Protein AF-A0A497QIL6-F1 (afdb_monomer_lite)

Sequence (338 aa):
MDIKFYEVLEDGTLNEENDFIQESTKVIIIVDDQFKRIYLWKGANSGIKKKFIGSRAAAELRKTYYGFAYRLSVIEEGDETQEFEFTIKRSRGEATVGVIENTTRGIPTNPSELGLEQGVQIKLSGTEPTKKIMYTDKDKADISQFAGARATETQAAPRPKRPEPKPQQQAAPQKRQPQRTILSEMMGTKEPKIIRPAPGTHEAKRYETATPAPQTAAAARPTPQATPPPPTPRQDVNPKEAFALIQELGVPAGYERDLVIVGTGVYKQQGNDFLIPPDPPEGVFLAHDRVPRIIIENGIVKVVEVLKKIETKTKEKEEVKLEQDIEDLMSTFQIEIE

Secondary structure (DSSP, 8-state):
--EEEEEEPTTSPEEEESS----TT-EEEEEETTTTEEEEEE-TTS-HHHHHHHHHHHHHHIIIII-TTSEEEEEETT---HHHHHHHHHHTTS----------------TTSS---S--------PPPP-------GGGTT------------PPPPPPPPPPPPPPPPPPPP-PPPPPP--S------PPP-PPPPP----------PPPP-------PPPPPPPPPPPPPPPPPPHHHHHHHHHHH-PPTTEEEEEEEETTEEEEEETTEEE--SSPPPS----TTEEEEEEEETTEEEEEEEEEE---THHHHHHHHHHHHHHHHHHHHTTT--

Radius of gyration: 34.75 Å; chains: 1; bounding box: 66×98×112 Å

Foldseek 3Di:
DAKWKWWQDLVLDTDTDLADDDDLQIWMWIADPVQLEIETEHRVNHDPSSSVSSVVSSVCCQVPPRDPSHHYDYHYPPRDDPVRVLVRCVNVVQFDQDPPPCPPDDPDPDPPPPPDDDDDDDDDDDDDDDRDRDTDGPVPPPDDDDDDDDDDDDDDDDDDDDDDDDDDDDDDDDDDDDDDDPDDPPPDDDDDDDDDDDDDDDDDDDDDDDDDDDDDDDDDDPDPDPDPPPDDDDDAQDVVVLLVVDVVVDDDPQKDFAWKDADNAIWGDDPSDTDGDPDPDDDDDDDVQWDWDFDDDPNHTGMITIIGGRPPVVVVVVVVVVVVVVVVVVVVVVPPDD

Structure (mmCIF, N/CA/C/O backbone):
data_AF-A0A497QIL6-F1
#
_entry.id   AF-A0A497QIL6-F1
#
loop_
_atom_site.group_PDB
_atom_site.id
_atom_site.type_symbol
_atom_site.label_atom_id
_atom_site.label_alt_id
_atom_site.label_comp_id
_atom_site.label_asym_id
_atom_site.label_entity_id
_atom_site.label_seq_id
_atom_site.pdbx_PDB_ins_code
_atom_site.Cartn_x
_atom_site.Cartn_y
_atom_site.Cartn_z
_atom_site.occupancy
_atom_site.B_iso_or_equiv
_atom_site.auth_seq_id
_atom_site.auth_comp_id
_atom_site.auth_asym_id
_atom_site.auth_atom_id
_atom_site.pdbx_PDB_model_num
ATOM 1 N N . MET A 1 1 ? -22.439 7.646 -6.633 1.00 58.03 1 MET A N 1
ATOM 2 C CA . MET A 1 1 ? -21.170 6.924 -6.395 1.00 58.03 1 MET A CA 1
ATOM 3 C C . MET A 1 1 ? -21.075 6.813 -4.907 1.00 58.03 1 MET A C 1
ATOM 5 O O . MET A 1 1 ? -20.948 7.831 -4.228 1.00 58.03 1 MET A O 1
ATOM 9 N N . ASP A 1 2 ? -21.255 5.593 -4.443 1.00 88.31 2 ASP A N 1
ATOM 10 C CA . ASP A 1 2 ? -21.910 5.367 -3.170 1.00 88.31 2 ASP A CA 1
ATOM 11 C C . ASP A 1 2 ? -20.843 4.960 -2.164 1.00 88.31 2 ASP A C 1
ATOM 13 O O . ASP A 1 2 ? -19.958 4.158 -2.466 1.00 88.31 2 ASP A O 1
ATOM 17 N N . ILE A 1 3 ? -20.872 5.596 -0.998 1.00 96.00 3 ILE A N 1
ATOM 18 C CA . ILE A 1 3 ? -20.072 5.145 0.135 1.00 96.00 3 ILE A CA 1
ATOM 19 C C . ILE A 1 3 ? -20.837 3.976 0.746 1.00 96.00 3 ILE A C 1
ATOM 21 O O . ILE A 1 3 ? -22.043 4.085 0.957 1.00 96.00 3 ILE A O 1
ATOM 25 N N . LYS A 1 4 ? -20.143 2.868 1.009 1.00 97.50 4 LYS A N 1
ATOM 26 C CA . LYS A 1 4 ? -20.731 1.677 1.634 1.00 97.50 4 LYS A CA 1
ATOM 27 C C . LYS A 1 4 ? -20.159 1.462 3.025 1.00 97.50 4 LYS A C 1
ATOM 29 O O . LYS A 1 4 ? -18.953 1.639 3.219 1.00 97.50 4 LYS A O 1
ATOM 34 N N . PHE A 1 5 ? -21.005 1.039 3.958 1.00 98.12 5 PHE A N 1
ATOM 35 C CA . PHE A 1 5 ? -20.643 0.764 5.346 1.00 98.12 5 PHE A CA 1
ATOM 36 C C . PHE A 1 5 ? -20.894 -0.706 5.654 1.00 98.12 5 PHE A C 1
ATOM 38 O O . PHE A 1 5 ? -21.973 -1.216 5.375 1.00 98.12 5 PHE A O 1
ATOM 45 N N . TYR A 1 6 ? -19.912 -1.385 6.239 1.00 98.31 6 TYR A N 1
ATOM 46 C CA . TYR A 1 6 ? -20.047 -2.774 6.661 1.00 98.31 6 TYR A CA 1
ATOM 47 C C . TYR A 1 6 ? -19.671 -2.914 8.135 1.00 98.31 6 TYR A C 1
ATOM 49 O O . TYR A 1 6 ? -18.507 -2.722 8.497 1.00 98.31 6 TYR A O 1
ATOM 57 N N . GLU A 1 7 ? -20.624 -3.283 8.989 1.00 98.38 7 GLU A N 1
ATOM 58 C CA . GLU A 1 7 ? -20.320 -3.732 10.345 1.00 98.38 7 GLU A CA 1
ATOM 59 C C . GLU A 1 7 ? -19.710 -5.136 10.287 1.00 98.38 7 GLU A C 1
ATOM 61 O O . GLU A 1 7 ? -20.250 -6.060 9.676 1.00 98.38 7 GLU A O 1
ATOM 66 N N . VAL A 1 8 ? -18.577 -5.309 10.961 1.00 98.25 8 VAL A N 1
ATOM 67 C CA . VAL A 1 8 ? -17.933 -6.611 11.120 1.00 98.25 8 VAL A CA 1
ATOM 68 C C . VAL A 1 8 ? -18.526 -7.321 12.329 1.00 98.25 8 VAL A C 1
ATOM 70 O O . VAL A 1 8 ? -18.375 -6.837 13.447 1.00 98.25 8 VAL A O 1
ATOM 73 N N . LEU A 1 9 ? -19.126 -8.495 12.147 1.00 97.88 9 LEU A N 1
ATOM 74 C CA . LEU A 1 9 ? -19.635 -9.329 13.239 1.00 97.88 9 LEU A CA 1
ATOM 75 C C . LEU A 1 9 ? -18.549 -10.269 13.804 1.00 97.88 9 LEU A C 1
ATOM 77 O O . LEU A 1 9 ? -17.471 -10.445 13.234 1.00 97.88 9 LEU A O 1
ATOM 81 N N . GLU A 1 10 ? -18.795 -10.867 14.975 1.00 95.69 10 GLU A N 1
ATOM 82 C CA . GLU A 1 10 ? -17.805 -11.727 15.655 1.00 95.69 10 GLU A CA 1
ATOM 83 C C . GLU A 1 10 ? -17.550 -13.083 14.979 1.00 95.69 10 GLU A C 1
ATOM 85 O O . GLU A 1 10 ? -16.573 -13.766 15.311 1.00 95.69 10 GLU A O 1
ATOM 90 N N . ASP A 1 11 ? -18.435 -13.484 14.073 1.00 95.88 11 ASP A N 1
ATOM 91 C CA . ASP A 1 11 ? -18.335 -14.683 13.242 1.00 95.88 11 ASP A CA 1
ATOM 92 C C . ASP A 1 11 ? -17.548 -14.433 11.941 1.00 95.88 11 ASP A C 1
ATOM 94 O O . ASP A 1 11 ? -17.167 -15.386 11.266 1.00 95.88 11 ASP A O 1
ATOM 98 N N . GLY A 1 12 ? -17.244 -13.169 11.624 1.00 93.06 12 GLY A N 1
ATOM 99 C CA . GLY A 1 12 ? -16.600 -12.766 10.374 1.00 93.06 12 GLY A CA 1
ATOM 100 C C . GLY A 1 12 ? -17.559 -12.353 9.267 1.00 93.06 12 GLY A C 1
ATOM 101 O O . GLY A 1 12 ? -17.093 -11.933 8.210 1.00 93.06 12 GLY A O 1
ATOM 102 N N . THR A 1 13 ? -18.866 -12.410 9.510 1.00 97.38 13 THR A N 1
ATOM 103 C CA . THR A 1 13 ? -19.870 -11.924 8.567 1.00 97.38 13 THR A CA 1
ATOM 104 C C . THR A 1 13 ? -19.852 -10.393 8.523 1.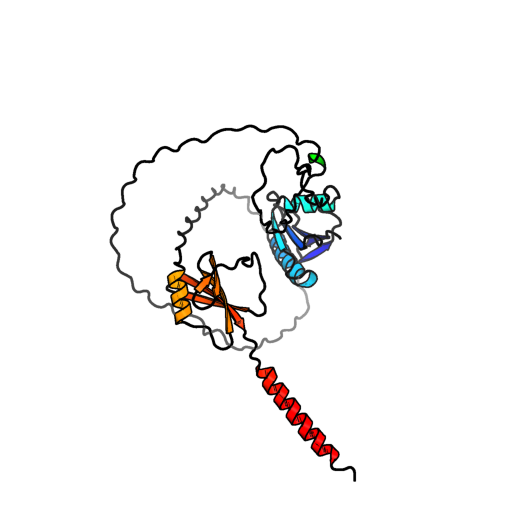00 97.38 13 THR A C 1
ATOM 106 O O . THR A 1 13 ? -19.593 -9.724 9.528 1.00 97.38 13 THR A O 1
ATOM 109 N N . LEU A 1 14 ? -20.107 -9.832 7.339 1.00 98.06 14 LEU A N 1
ATOM 110 C CA . LEU A 1 14 ? -20.222 -8.392 7.116 1.00 98.06 14 LEU A CA 1
ATOM 111 C C . LEU A 1 14 ? -21.696 -8.019 6.964 1.00 98.06 14 LEU A C 1
ATOM 113 O O . LEU A 1 14 ? -22.370 -8.548 6.082 1.00 98.06 14 LEU A O 1
ATOM 117 N N . ASN A 1 15 ? -22.182 -7.116 7.812 1.00 97.88 15 ASN A N 1
ATOM 118 C CA . ASN A 1 15 ? -23.534 -6.573 7.728 1.00 97.88 15 ASN A CA 1
ATOM 119 C C . ASN A 1 15 ? -23.493 -5.181 7.086 1.00 97.88 15 ASN A C 1
ATOM 121 O O . ASN A 1 15 ? -22.801 -4.306 7.597 1.00 97.88 15 ASN A O 1
ATOM 125 N N . GLU A 1 16 ? -24.195 -4.972 5.973 1.00 97.50 16 GLU A N 1
ATOM 126 C CA . GLU A 1 16 ? -24.225 -3.670 5.292 1.00 97.50 16 GLU A CA 1
ATOM 127 C C . GLU A 1 16 ? -25.146 -2.696 6.049 1.00 97.50 16 GLU A C 1
ATOM 129 O O . GLU A 1 16 ? -26.314 -2.995 6.299 1.00 97.50 16 GLU A O 1
ATOM 134 N N . GLU A 1 17 ? -24.612 -1.537 6.438 1.00 96.88 17 GLU A N 1
ATOM 135 C CA . GLU A 1 17 ? -25.352 -0.454 7.093 1.00 96.88 17 GLU A CA 1
ATOM 136 C C . GLU A 1 17 ? -25.558 0.718 6.117 1.00 96.88 17 GLU A C 1
ATOM 138 O O . GLU A 1 17 ? -24.757 0.955 5.211 1.00 96.88 17 GLU A O 1
ATOM 143 N N . ASN A 1 18 ? -26.642 1.478 6.304 1.00 94.62 18 ASN A N 1
ATOM 144 C CA . ASN A 1 18 ? -26.975 2.607 5.426 1.00 94.62 18 ASN A CA 1
ATOM 145 C C . ASN A 1 18 ? -26.178 3.883 5.743 1.00 94.62 18 ASN A C 1
ATOM 147 O O . ASN A 1 18 ? -26.033 4.740 4.875 1.00 94.62 18 ASN A O 1
ATOM 151 N N . ASP A 1 19 ? -25.702 4.037 6.979 1.00 95.56 19 ASP A N 1
ATOM 152 C CA . ASP A 1 19 ? -24.973 5.222 7.436 1.00 95.56 19 ASP A CA 1
ATOM 153 C C . ASP A 1 19 ? -23.908 4.829 8.466 1.00 95.56 19 ASP A C 1
ATOM 155 O O . ASP A 1 19 ? -23.948 3.745 9.048 1.00 95.56 19 ASP A O 1
ATOM 159 N N . PHE A 1 20 ? -22.954 5.724 8.701 1.00 95.50 20 PHE A N 1
ATOM 160 C CA . PHE A 1 20 ? -21.933 5.561 9.720 1.00 95.50 20 PHE A CA 1
ATOM 161 C C . PHE A 1 20 ? -22.478 5.901 11.108 1.00 95.50 20 PHE A C 1
ATOM 163 O O . PHE A 1 20 ? -22.713 7.074 11.432 1.00 95.50 20 PHE A O 1
ATOM 170 N N . ILE A 1 21 ? -22.598 4.874 11.950 1.00 94.69 21 ILE A N 1
ATOM 171 C CA . ILE A 1 21 ? -22.950 5.010 13.363 1.00 94.69 21 ILE A CA 1
ATOM 172 C C . ILE A 1 21 ? -21.686 4.832 14.211 1.00 94.69 21 ILE A C 1
ATOM 174 O O . ILE A 1 21 ? -21.111 3.747 14.296 1.00 94.69 21 ILE A O 1
ATOM 178 N N . GLN A 1 22 ? -21.246 5.914 14.854 1.00 94.06 22 GLN A N 1
ATOM 179 C CA . GLN A 1 22 ? -20.060 5.914 15.709 1.00 94.06 22 GLN A CA 1
ATOM 180 C C . GLN A 1 22 ? -20.372 5.257 17.062 1.00 94.06 22 GLN A C 1
ATOM 182 O O . GLN A 1 22 ? -20.755 5.919 18.022 1.00 94.06 22 GLN A O 1
ATOM 187 N N . GLU A 1 23 ? -20.215 3.937 17.134 1.00 97.25 23 GLU A N 1
ATOM 188 C CA . GLU A 1 23 ? -20.355 3.158 18.367 1.00 97.25 23 GLU A CA 1
ATOM 189 C C . GLU A 1 23 ? -19.016 2.538 18.770 1.00 97.25 23 GLU A C 1
ATOM 191 O O . GLU A 1 23 ? -18.441 1.732 18.036 1.00 97.25 23 GLU A O 1
ATOM 196 N N . SER A 1 24 ? -18.544 2.832 19.983 1.00 98.00 24 SER A N 1
ATOM 197 C CA . SER A 1 24 ? -17.232 2.381 20.465 1.00 98.00 24 SER A CA 1
ATOM 198 C C . SER A 1 24 ? -17.071 0.857 20.552 1.00 98.00 24 SER A C 1
ATOM 200 O O . SER A 1 24 ? -15.957 0.356 20.687 1.00 98.00 24 SER A O 1
ATOM 202 N N . THR A 1 25 ? -18.161 0.088 20.511 1.00 98.06 25 THR A N 1
ATOM 203 C CA . THR A 1 25 ? -18.168 -1.387 20.542 1.00 98.06 25 THR A CA 1
ATOM 204 C C . THR A 1 25 ? -18.082 -2.017 19.147 1.00 98.06 25 THR A C 1
ATOM 206 O O . THR A 1 25 ? -17.844 -3.227 19.027 1.00 98.06 25 THR A O 1
ATOM 209 N N . LYS A 1 26 ? -18.257 -1.224 18.084 1.00 98.25 26 LYS A N 1
ATOM 210 C CA . LYS A 1 26 ? -18.296 -1.690 16.697 1.00 98.25 26 LYS A CA 1
ATOM 211 C C . LYS A 1 26 ? -16.929 -1.624 16.017 1.00 98.25 26 LYS A C 1
ATOM 213 O O . LYS A 1 26 ? -15.999 -0.937 16.441 1.00 98.25 26 LYS A O 1
ATOM 218 N N . VAL A 1 27 ? -16.815 -2.398 14.943 1.00 98.50 27 VAL A N 1
ATOM 219 C CA . VAL A 1 27 ? -15.727 -2.318 13.965 1.00 98.50 27 VAL A CA 1
ATOM 220 C C . VAL A 1 27 ? -16.402 -2.193 12.612 1.00 98.50 27 VAL A C 1
ATOM 222 O O . VAL A 1 27 ? -17.207 -3.054 12.259 1.00 98.50 27 VAL A O 1
ATOM 225 N N . ILE A 1 28 ? -16.103 -1.117 11.892 1.00 98.50 28 ILE A N 1
ATOM 226 C CA . ILE A 1 28 ? -16.815 -0.745 10.669 1.00 98.50 28 ILE A CA 1
ATOM 227 C C . ILE A 1 28 ? -15.804 -0.620 9.532 1.00 98.50 28 ILE A C 1
ATOM 229 O O . ILE A 1 28 ? -14.748 -0.001 9.683 1.00 98.50 28 ILE A O 1
ATOM 233 N N . ILE A 1 29 ? -16.121 -1.222 8.389 1.00 98.50 29 ILE A N 1
ATOM 234 C CA . ILE A 1 29 ? -15.382 -1.059 7.140 1.00 98.50 29 ILE A CA 1
ATOM 235 C C . ILE A 1 29 ? -16.161 -0.076 6.272 1.00 98.50 29 ILE A C 1
ATOM 237 O O . ILE A 1 29 ? -17.314 -0.324 5.935 1.00 98.50 29 ILE A O 1
ATOM 241 N N . ILE A 1 30 ? -15.528 1.030 5.898 1.00 98.44 30 ILE A N 1
ATOM 242 C CA . ILE A 1 30 ? -16.107 2.047 5.020 1.00 98.44 30 ILE A CA 1
ATOM 243 C C . ILE A 1 30 ? -15.400 1.964 3.678 1.00 98.44 30 ILE A C 1
ATOM 245 O O . ILE A 1 30 ? -14.169 2.028 3.624 1.00 98.44 30 ILE A O 1
ATOM 249 N N . VAL A 1 31 ? -16.161 1.844 2.597 1.00 98.00 31 VAL A N 1
ATOM 250 C CA . VAL A 1 31 ? -15.613 1.824 1.242 1.00 98.00 31 VAL A CA 1
ATOM 251 C C . VAL A 1 31 ? -16.041 3.071 0.493 1.00 98.00 31 VAL A C 1
ATOM 253 O O . VAL A 1 31 ? -17.228 3.317 0.297 1.00 98.00 31 VAL A O 1
ATOM 256 N N . ASP A 1 32 ? -15.049 3.844 0.067 1.00 97.25 32 ASP A N 1
ATOM 257 C CA . ASP A 1 32 ? -15.214 5.046 -0.730 1.00 97.25 32 ASP A CA 1
ATOM 258 C C . ASP A 1 32 ? -14.756 4.792 -2.170 1.00 97.25 32 ASP A C 1
ATOM 260 O O . ASP A 1 32 ? -13.559 4.787 -2.492 1.00 97.25 32 ASP A O 1
ATOM 264 N N . ASP A 1 33 ? -15.734 4.624 -3.057 1.00 96.19 33 ASP A N 1
ATOM 265 C CA . ASP A 1 33 ? -15.492 4.379 -4.474 1.00 96.19 33 ASP A CA 1
ATOM 266 C C . ASP A 1 33 ? -15.013 5.603 -5.255 1.00 96.19 33 ASP A C 1
ATOM 268 O O . ASP A 1 33 ? -14.377 5.424 -6.301 1.00 96.19 33 ASP A O 1
ATOM 272 N N . GLN A 1 34 ? -15.283 6.819 -4.765 1.00 93.69 34 GLN A N 1
ATOM 273 C CA . GLN A 1 34 ? -14.858 8.053 -5.429 1.00 93.69 34 GLN A CA 1
ATOM 274 C C . GLN A 1 34 ? -13.359 8.275 -5.268 1.00 93.69 34 GLN A C 1
ATOM 276 O O . GLN A 1 34 ? -12.675 8.598 -6.237 1.00 93.69 34 GLN A O 1
ATOM 281 N N . PHE A 1 35 ? -12.844 8.067 -4.057 1.00 94.56 35 PHE A N 1
ATOM 282 C CA . PHE A 1 35 ? -11.428 8.280 -3.759 1.00 94.56 35 PHE A CA 1
ATOM 283 C C . PHE A 1 35 ? -10.596 7.000 -3.808 1.00 94.56 35 PHE A C 1
ATOM 285 O O . PHE A 1 35 ? -9.389 7.062 -3.573 1.00 94.56 35 PHE A O 1
ATOM 292 N N . LYS A 1 36 ? -11.220 5.856 -4.121 1.00 96.62 36 LYS A N 1
ATOM 293 C CA . LYS A 1 36 ? -10.581 4.533 -4.113 1.00 96.62 36 LYS A CA 1
ATOM 294 C C . LYS A 1 36 ? -9.920 4.272 -2.758 1.00 96.62 36 LYS A C 1
ATOM 296 O O . LYS A 1 36 ? -8.727 3.985 -2.658 1.00 96.62 36 LYS A O 1
ATOM 301 N N . ARG A 1 37 ? -10.691 4.417 -1.679 1.00 97.06 37 ARG A N 1
ATOM 302 C CA . ARG A 1 37 ? -10.210 4.248 -0.299 1.00 97.06 37 ARG A CA 1
ATOM 303 C C . ARG A 1 37 ? -11.087 3.271 0.465 1.00 97.06 37 ARG A C 1
ATOM 305 O O . ARG A 1 37 ? -12.290 3.198 0.251 1.00 97.06 37 ARG A O 1
ATOM 312 N N . ILE A 1 38 ? -10.459 2.510 1.349 1.00 98.19 38 ILE A N 1
ATOM 313 C CA . ILE A 1 38 ? -11.126 1.634 2.308 1.00 98.19 38 ILE A CA 1
ATOM 314 C C . ILE A 1 38 ? -10.630 2.055 3.684 1.00 98.19 38 ILE A C 1
ATOM 316 O O . ILE A 1 38 ? -9.423 2.067 3.929 1.00 98.19 38 ILE A O 1
ATOM 320 N N . TYR A 1 39 ? -11.544 2.388 4.582 1.00 98.50 39 TYR A N 1
ATOM 321 C CA . TYR A 1 39 ? -11.231 2.674 5.972 1.00 98.50 39 TYR A CA 1
ATOM 322 C C . TYR A 1 39 ? -11.692 1.508 6.840 1.00 98.50 39 TYR A C 1
ATOM 324 O O . TYR A 1 39 ? -12.821 1.047 6.714 1.00 98.50 39 TYR A O 1
ATOM 332 N N . LEU A 1 40 ? -10.823 1.031 7.725 1.00 98.50 40 LEU A N 1
ATOM 333 C CA . LEU A 1 40 ? -11.183 0.131 8.815 1.00 98.50 40 LEU A CA 1
ATOM 334 C C . LEU A 1 40 ? -11.205 0.951 10.102 1.00 98.50 40 LEU A C 1
ATOM 336 O O . LEU A 1 40 ? -10.145 1.203 10.677 1.00 98.50 40 LEU A O 1
ATOM 340 N N . TRP A 1 41 ? -12.395 1.359 10.533 1.00 98.69 41 TRP A N 1
ATOM 341 C CA . TRP A 1 41 ? -12.601 2.087 11.780 1.00 98.69 41 TRP A CA 1
ATOM 342 C C . TRP A 1 41 ? -12.812 1.106 12.939 1.00 98.69 41 TRP A C 1
ATOM 344 O O . TRP A 1 41 ? -13.592 0.153 12.838 1.00 98.69 41 TRP A O 1
ATOM 354 N N . LYS A 1 42 ? -12.088 1.312 14.040 1.00 98.50 42 LYS A N 1
ATOM 355 C CA . LYS A 1 42 ? -12.106 0.445 15.223 1.00 98.50 42 LYS A CA 1
ATOM 356 C C . LYS A 1 42 ? -12.568 1.232 16.441 1.00 98.50 42 LYS A C 1
ATOM 358 O O . LYS A 1 42 ? -11.818 2.068 16.942 1.00 98.50 42 LYS A O 1
ATOM 363 N N . GLY A 1 43 ? -13.727 0.871 16.984 1.00 98.38 43 GLY A N 1
ATOM 364 C CA . GLY A 1 43 ? -14.181 1.408 18.260 1.00 98.38 43 GLY A CA 1
ATOM 365 C C . GLY A 1 43 ? -13.211 1.064 19.395 1.00 98.38 43 GLY A C 1
ATOM 366 O O . GLY A 1 43 ? -12.641 -0.038 19.441 1.00 98.38 43 GLY A O 1
ATOM 367 N N . ALA A 1 44 ? -13.012 1.994 20.322 1.00 98.06 44 ALA A N 1
ATOM 368 C CA . ALA A 1 44 ? -12.115 1.878 21.465 1.00 98.06 44 ALA A CA 1
ATOM 369 C C . ALA A 1 44 ? -12.461 0.656 22.328 1.00 98.06 44 ALA A C 1
ATOM 371 O O . ALA A 1 44 ? -11.574 -0.124 22.686 1.00 98.06 44 ALA A O 1
ATOM 372 N N . ASN A 1 45 ? -13.760 0.428 22.548 1.00 98.06 45 ASN A N 1
ATOM 373 C CA . ASN A 1 45 ? -14.318 -0.665 23.349 1.00 98.06 45 ASN A CA 1
ATOM 374 C C . ASN A 1 45 ? -14.621 -1.937 22.540 1.00 98.06 45 ASN A C 1
ATOM 376 O O . ASN A 1 45 ? -15.174 -2.895 23.083 1.00 98.06 45 ASN A O 1
ATOM 380 N N . SER A 1 46 ? -14.281 -1.984 21.249 1.00 97.50 46 SER A N 1
ATOM 381 C CA . SER A 1 46 ? -14.475 -3.196 20.457 1.00 97.50 46 SER A CA 1
ATOM 382 C C . SER A 1 46 ? -13.483 -4.284 20.888 1.00 97.50 46 SER A C 1
ATOM 384 O O . SER A 1 46 ? -12.294 -4.038 21.117 1.00 97.50 46 SER A O 1
ATOM 386 N N . GLY A 1 47 ? -13.972 -5.519 21.023 1.00 97.25 47 GLY A N 1
ATOM 387 C CA . GLY A 1 47 ? -13.147 -6.644 21.457 1.00 97.25 47 GLY A CA 1
ATOM 388 C C . GLY A 1 47 ? -11.982 -6.912 20.497 1.00 97.25 47 GLY A C 1
ATOM 389 O O . GLY A 1 47 ? -12.124 -6.812 19.277 1.00 97.25 47 GLY A O 1
ATOM 390 N N . ILE A 1 48 ? -10.829 -7.327 21.038 1.00 97.62 48 ILE A N 1
ATOM 391 C CA . ILE A 1 48 ? -9.610 -7.630 20.259 1.00 97.62 48 ILE A CA 1
ATOM 392 C C . ILE A 1 48 ? -9.913 -8.611 19.114 1.00 97.62 48 ILE A C 1
ATOM 394 O O . ILE A 1 48 ? -9.489 -8.396 17.979 1.00 97.62 48 ILE A O 1
ATOM 398 N N . LYS A 1 49 ? -10.713 -9.651 19.388 1.00 97.56 49 LYS A N 1
ATOM 399 C CA . LYS A 1 49 ? -11.166 -10.630 18.389 1.00 97.56 49 LYS A CA 1
ATOM 400 C C . LYS A 1 49 ? -11.877 -9.952 17.207 1.00 97.56 49 LYS A C 1
ATOM 402 O O . LYS A 1 49 ? -11.501 -10.199 16.064 1.00 97.56 49 LYS A O 1
ATOM 407 N N . LYS A 1 50 ? -12.833 -9.055 17.478 1.00 97.94 50 LYS A N 1
ATOM 408 C CA . LYS A 1 50 ? -13.598 -8.304 16.464 1.00 97.94 50 LYS A CA 1
ATOM 409 C C . LYS A 1 50 ? -12.670 -7.419 15.614 1.00 97.94 50 LYS A C 1
ATOM 411 O O . LYS A 1 50 ? -12.763 -7.432 14.390 1.00 97.94 50 LYS A O 1
ATOM 416 N N . LYS A 1 51 ? -11.680 -6.752 16.232 1.00 98.31 51 LYS A N 1
ATOM 417 C CA . LYS A 1 51 ? -10.647 -5.952 15.529 1.00 98.31 51 LYS A CA 1
ATOM 418 C C . LYS A 1 51 ? -9.775 -6.791 14.581 1.00 98.31 51 LYS A C 1
ATOM 420 O O . LYS A 1 51 ? -9.465 -6.349 13.470 1.00 98.31 51 LYS A O 1
ATOM 425 N N . PHE A 1 52 ? -9.366 -7.993 14.999 1.00 98.12 52 PHE A N 1
ATOM 426 C CA . PHE A 1 52 ? -8.602 -8.922 14.152 1.00 98.12 52 PHE A CA 1
ATOM 427 C C . PHE A 1 52 ? -9.418 -9.448 12.973 1.00 98.12 52 PHE A C 1
ATOM 429 O O . PHE A 1 52 ? -8.920 -9.463 11.846 1.00 98.12 52 PHE A O 1
ATOM 436 N N . ILE A 1 53 ? -10.664 -9.851 13.227 1.00 98.12 53 ILE A N 1
ATOM 437 C CA . ILE A 1 53 ? -11.595 -10.299 12.189 1.00 98.12 53 ILE A CA 1
ATOM 438 C C . ILE A 1 53 ? -11.812 -9.178 11.169 1.00 98.12 53 ILE A C 1
ATOM 440 O O . ILE A 1 53 ? -11.620 -9.405 9.978 1.00 98.12 53 ILE A O 1
ATOM 444 N N . GLY A 1 54 ? -12.072 -7.949 11.625 1.00 98.19 54 GLY A N 1
ATOM 445 C CA . GLY A 1 54 ? -12.265 -6.801 10.734 1.00 98.19 54 GLY A CA 1
ATOM 446 C C . GLY A 1 54 ? -11.038 -6.475 9.889 1.00 98.19 54 GLY A C 1
ATOM 447 O O . GLY A 1 54 ? -11.166 -6.142 8.716 1.00 98.19 54 GLY A O 1
ATOM 448 N N . SER A 1 55 ? -9.833 -6.659 10.437 1.00 98.19 55 SER A N 1
ATOM 449 C CA . SER A 1 55 ? -8.587 -6.462 9.685 1.00 98.19 55 SER A CA 1
ATOM 450 C C . SER A 1 55 ? -8.424 -7.485 8.554 1.00 98.19 55 SER A C 1
ATOM 452 O O . SER A 1 55 ? -7.978 -7.129 7.463 1.00 98.19 55 SER A O 1
ATOM 454 N N . ARG A 1 56 ? -8.816 -8.746 8.787 1.00 98.06 56 ARG A N 1
ATOM 455 C CA . ARG A 1 56 ? -8.835 -9.788 7.748 1.00 98.06 56 ARG A CA 1
ATOM 456 C C . ARG A 1 56 ? -9.919 -9.523 6.710 1.00 98.06 56 ARG A C 1
ATOM 458 O O . ARG A 1 56 ? -9.606 -9.526 5.525 1.00 98.06 56 ARG A O 1
ATOM 465 N N . ALA A 1 57 ? -11.137 -9.223 7.155 1.00 98.25 57 ALA A N 1
ATOM 466 C CA . ALA A 1 57 ? -12.265 -8.952 6.274 1.00 98.25 57 ALA A CA 1
ATOM 467 C C . ALA A 1 57 ? -12.000 -7.743 5.362 1.00 98.25 57 ALA A C 1
ATOM 469 O O . ALA A 1 57 ? -12.224 -7.825 4.161 1.00 98.25 57 ALA A O 1
ATOM 470 N N . ALA A 1 58 ? -11.421 -6.655 5.882 1.00 98.00 58 ALA A N 1
ATOM 471 C CA . ALA A 1 58 ? -11.052 -5.492 5.071 1.00 98.00 58 ALA A CA 1
ATOM 472 C C . ALA A 1 58 ? -9.973 -5.819 4.021 1.00 98.00 58 ALA A C 1
ATOM 474 O O . ALA A 1 58 ? -10.051 -5.362 2.878 1.00 98.00 58 ALA A O 1
ATOM 475 N N . ALA A 1 59 ? -8.969 -6.626 4.383 1.00 97.56 59 ALA A N 1
ATOM 476 C CA . ALA A 1 59 ? -7.931 -7.063 3.451 1.00 97.56 59 ALA A CA 1
ATOM 477 C C . ALA A 1 59 ? -8.487 -7.994 2.359 1.00 97.56 59 ALA A C 1
ATOM 479 O O . ALA A 1 59 ? -8.111 -7.870 1.193 1.00 97.56 59 ALA A O 1
ATOM 480 N N . GLU A 1 60 ? -9.395 -8.899 2.722 1.00 97.19 60 GLU A N 1
ATOM 481 C CA . GLU A 1 60 ? -10.073 -9.807 1.796 1.00 97.19 60 GLU A CA 1
ATOM 482 C C . GLU A 1 60 ? -11.018 -9.060 0.854 1.00 97.19 60 GLU A C 1
ATOM 484 O O . GLU A 1 60 ? -10.988 -9.292 -0.354 1.00 97.19 60 GLU A O 1
ATOM 489 N N . LEU A 1 61 ? -11.784 -8.105 1.380 1.00 96.56 61 LEU A N 1
ATOM 490 C CA . LEU A 1 61 ? -12.681 -7.248 0.614 1.00 96.56 61 LEU A CA 1
ATOM 491 C C . LEU A 1 61 ? -11.896 -6.410 -0.406 1.00 96.56 61 LEU A C 1
ATOM 493 O O . LEU A 1 61 ? -12.248 -6.387 -1.588 1.00 96.56 61 LEU A O 1
ATOM 497 N N . ARG A 1 62 ? -10.762 -5.823 0.006 1.00 96.81 62 ARG A N 1
ATOM 498 C CA . ARG A 1 62 ? -9.823 -5.153 -0.908 1.00 96.81 62 ARG A CA 1
ATOM 499 C C . ARG A 1 62 ? -9.314 -6.104 -1.989 1.00 96.81 62 ARG A C 1
ATOM 501 O O . ARG A 1 62 ? -9.322 -5.747 -3.160 1.00 96.81 62 ARG A O 1
ATOM 508 N N . LYS A 1 63 ? -8.855 -7.300 -1.613 1.00 95.56 63 LYS A N 1
ATOM 509 C CA . LYS A 1 63 ? -8.264 -8.270 -2.546 1.00 95.56 63 LYS A CA 1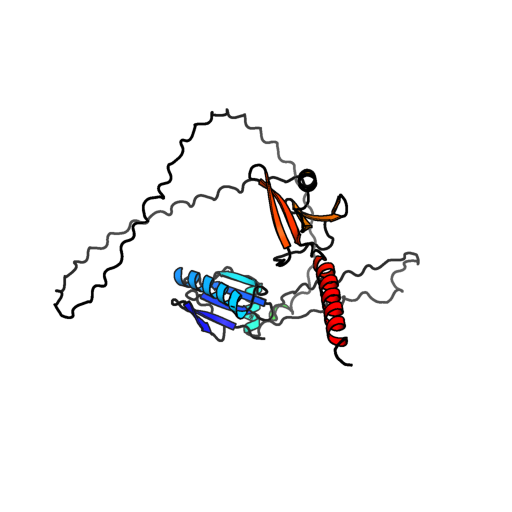
ATOM 510 C C . LYS A 1 63 ? -9.278 -8.789 -3.571 1.00 95.56 63 LYS A C 1
ATOM 512 O O . LYS A 1 63 ? -8.910 -8.965 -4.727 1.00 95.56 63 LYS A O 1
ATOM 517 N N . THR A 1 64 ? -10.510 -9.049 -3.142 1.00 95.69 64 THR A N 1
ATOM 518 C CA . THR A 1 64 ? -11.501 -9.805 -3.923 1.00 95.69 64 THR A CA 1
ATOM 519 C C . THR A 1 64 ? -12.375 -8.907 -4.790 1.00 95.69 64 THR A C 1
ATOM 521 O O . THR A 1 64 ? -12.604 -9.236 -5.949 1.00 95.69 64 THR A O 1
ATOM 524 N N . TYR A 1 65 ? -12.843 -7.773 -4.259 1.00 95.00 65 TYR A N 1
ATOM 525 C CA . TYR A 1 65 ? -13.866 -6.961 -4.932 1.00 95.00 65 TYR A CA 1
ATOM 526 C C . TYR A 1 65 ? -13.331 -5.656 -5.523 1.00 95.00 65 TYR A C 1
ATOM 528 O O . TYR A 1 65 ? -13.778 -5.234 -6.584 1.00 95.00 65 TYR A O 1
ATOM 536 N N . TYR A 1 66 ? -12.374 -5.012 -4.853 1.00 94.44 66 TYR A N 1
ATOM 537 C CA . TYR A 1 66 ? -11.968 -3.640 -5.189 1.00 94.44 66 TYR A CA 1
ATOM 538 C C . TYR A 1 66 ? -10.585 -3.541 -5.850 1.00 94.44 66 TYR A C 1
ATOM 540 O O . TYR A 1 66 ? -10.290 -2.586 -6.571 1.00 94.44 66 TYR A O 1
ATOM 548 N N . GLY A 1 67 ? -9.730 -4.538 -5.630 1.00 91.44 67 GLY A N 1
ATOM 549 C CA . GLY A 1 67 ? -8.373 -4.600 -6.154 1.00 91.44 67 GLY A CA 1
ATOM 550 C C . GLY A 1 67 ? -7.365 -3.728 -5.397 1.00 91.44 67 GLY A C 1
ATOM 551 O O . GLY A 1 67 ? -7.662 -3.014 -4.435 1.00 91.44 67 GLY A O 1
ATOM 552 N N . PHE A 1 68 ? -6.112 -3.786 -5.851 1.00 88.00 68 PHE A N 1
ATOM 553 C CA . PHE A 1 68 ? -4.989 -3.108 -5.195 1.00 88.00 68 PHE A CA 1
ATOM 554 C C . PHE A 1 68 ? -5.004 -1.582 -5.338 1.00 88.00 68 PHE A C 1
ATOM 556 O O . PHE A 1 68 ? -4.349 -0.911 -4.538 1.00 88.00 68 PHE A O 1
ATOM 563 N N . ALA A 1 69 ? -5.778 -1.046 -6.290 1.00 91.56 69 ALA A N 1
ATOM 564 C CA . ALA A 1 69 ? -5.945 0.391 -6.506 1.00 91.56 69 ALA A CA 1
ATOM 565 C C . ALA A 1 69 ? -6.580 1.106 -5.304 1.00 91.56 69 ALA A C 1
ATOM 567 O O . ALA A 1 69 ? -6.348 2.297 -5.113 1.00 91.56 69 ALA A O 1
ATOM 568 N N . TYR A 1 70 ? -7.345 0.389 -4.472 1.00 96.81 70 TYR A N 1
ATOM 569 C CA . TYR A 1 70 ? -7.910 0.973 -3.264 1.00 96.81 70 TYR A CA 1
ATOM 570 C C . TYR A 1 70 ? -6.861 1.053 -2.160 1.00 96.81 70 TYR A C 1
ATOM 572 O O . TYR A 1 70 ? -6.177 0.067 -1.875 1.00 96.81 70 TYR A O 1
ATOM 580 N N . ARG A 1 71 ? -6.750 2.203 -1.491 1.00 96.50 71 ARG A N 1
ATOM 581 C CA . ARG A 1 71 ? -5.879 2.366 -0.320 1.00 96.50 71 ARG A CA 1
ATOM 582 C C . ARG A 1 71 ? -6.629 1.970 0.950 1.00 96.50 71 ARG A C 1
ATOM 584 O O . ARG A 1 71 ? -7.631 2.591 1.278 1.00 96.50 71 ARG A O 1
ATOM 591 N N . LEU A 1 72 ? -6.127 0.958 1.662 1.00 97.81 72 LEU A N 1
ATOM 592 C CA . LEU A 1 72 ? -6.641 0.557 2.975 1.00 97.81 72 LEU A CA 1
ATOM 593 C C . LEU A 1 72 ? -5.955 1.369 4.081 1.00 97.81 72 LEU A C 1
ATOM 595 O O . LEU A 1 72 ? -4.732 1.309 4.207 1.00 97.81 72 LEU A O 1
ATOM 599 N N . SER A 1 73 ? -6.745 2.073 4.886 1.00 98.06 73 SER A N 1
ATOM 600 C CA . SER A 1 73 ? -6.302 2.816 6.068 1.00 98.06 73 SER A CA 1
ATOM 601 C C . SER A 1 73 ? -6.999 2.275 7.312 1.00 98.06 73 SER A C 1
ATOM 603 O O . SER A 1 73 ? -8.201 2.025 7.300 1.00 98.06 73 SER A O 1
ATOM 605 N N . VAL A 1 74 ? -6.246 2.092 8.391 1.00 98.19 74 VAL A N 1
ATOM 606 C CA . VAL A 1 74 ? -6.777 1.653 9.687 1.00 98.19 74 VAL A CA 1
ATOM 607 C C . VAL A 1 74 ? -6.877 2.872 10.590 1.00 98.19 74 VAL A C 1
ATOM 609 O O . VAL A 1 74 ? -5.908 3.617 10.688 1.00 98.19 74 VAL A O 1
ATOM 612 N N . ILE A 1 75 ? -8.035 3.069 11.212 1.00 98.38 75 ILE A N 1
ATOM 613 C CA . ILE A 1 75 ? -8.343 4.226 12.055 1.00 98.38 75 ILE A CA 1
ATOM 614 C C . ILE A 1 75 ? -8.900 3.721 13.383 1.00 98.38 75 ILE A C 1
ATOM 616 O O . ILE A 1 75 ? -9.705 2.786 13.409 1.00 98.38 75 ILE A O 1
ATOM 620 N N . GLU A 1 76 ? -8.451 4.317 14.480 1.00 98.19 76 GLU A N 1
ATOM 621 C CA . GLU A 1 76 ? -8.966 4.042 15.821 1.00 98.19 76 GLU A CA 1
ATOM 622 C C . GLU A 1 76 ? -9.861 5.194 16.282 1.00 98.19 76 GLU A C 1
ATOM 624 O O . GLU A 1 76 ? -9.672 6.336 15.869 1.00 98.19 76 GLU A O 1
ATOM 629 N N . GLU A 1 77 ? -10.853 4.881 17.115 1.00 98.06 77 GLU A N 1
ATOM 630 C CA . GLU A 1 77 ? -11.723 5.890 17.719 1.00 98.06 77 GLU A CA 1
ATOM 631 C C . GLU A 1 77 ? -10.910 6.917 18.520 1.00 98.06 77 GLU A C 1
ATOM 633 O O . GLU A 1 77 ? -10.159 6.551 19.427 1.00 98.06 77 GLU A O 1
ATOM 638 N N . GLY A 1 78 ? -11.082 8.197 18.193 1.00 97.25 78 GLY A N 1
ATOM 639 C CA . GLY A 1 78 ? -10.345 9.316 18.781 1.00 97.25 78 GLY A CA 1
ATOM 640 C C . GLY A 1 78 ? -9.053 9.695 18.046 1.00 97.25 78 GLY A C 1
ATOM 641 O O . GLY A 1 78 ? -8.439 10.695 18.416 1.00 97.25 78 GLY A O 1
ATOM 642 N N . ASP A 1 79 ? -8.643 8.934 17.026 1.00 97.06 79 ASP A N 1
ATOM 643 C CA . ASP A 1 79 ? -7.503 9.236 16.141 1.00 97.06 79 ASP A CA 1
ATOM 644 C C . ASP A 1 79 ? -7.962 9.344 14.671 1.00 97.06 79 ASP A C 1
ATOM 646 O O . ASP A 1 79 ? -7.312 8.883 13.726 1.00 97.06 79 ASP A O 1
ATOM 650 N N . GLU A 1 80 ? -9.155 9.907 14.460 1.00 96.75 80 GLU A N 1
ATOM 651 C CA . GLU A 1 80 ? -9.721 10.109 13.134 1.00 96.75 80 GLU A CA 1
ATOM 652 C C . GLU A 1 80 ? -8.942 11.159 12.322 1.00 96.75 80 GLU A C 1
ATOM 654 O O . GLU A 1 80 ? -8.764 12.312 12.709 1.00 96.75 80 GLU A O 1
ATOM 659 N N . THR A 1 81 ? -8.497 10.774 11.124 1.00 95.69 81 THR A N 1
ATOM 660 C CA . THR A 1 81 ? -7.849 11.710 10.188 1.00 95.69 81 THR A CA 1
ATOM 661 C C . THR A 1 81 ? -8.858 12.674 9.548 1.00 95.69 81 THR A C 1
ATOM 663 O O . THR A 1 81 ? -9.994 12.291 9.276 1.00 95.69 81 THR A O 1
ATOM 666 N N . GLN A 1 82 ? -8.422 13.877 9.155 1.00 94.38 82 GLN A N 1
ATOM 667 C CA . GLN A 1 82 ? -9.273 14.841 8.428 1.00 94.38 82 GLN A CA 1
ATOM 668 C C . GLN A 1 82 ? -9.878 14.261 7.134 1.00 94.38 82 GLN A C 1
ATOM 670 O O . GLN A 1 82 ? -11.002 14.584 6.762 1.00 94.38 82 GLN A O 1
ATOM 675 N N . GLU A 1 83 ? -9.149 13.376 6.443 1.00 93.94 83 GLU A N 1
ATOM 676 C CA . GLU A 1 83 ? -9.647 12.700 5.237 1.00 93.94 83 GLU A CA 1
ATOM 677 C C . GLU A 1 83 ? -10.822 11.759 5.549 1.00 93.94 83 GLU A C 1
ATOM 679 O O . GLU A 1 83 ? -11.753 11.626 4.754 1.00 93.94 83 GLU A O 1
ATOM 684 N N . PHE A 1 84 ? -10.779 11.103 6.710 1.00 96.62 84 PHE A N 1
ATOM 685 C CA . PHE A 1 84 ? -11.862 10.254 7.190 1.00 96.62 84 PHE A CA 1
ATOM 686 C C . PHE A 1 84 ? -13.083 11.087 7.568 1.00 96.62 84 PHE A C 1
ATOM 688 O O . PHE A 1 84 ? -14.169 10.813 7.067 1.00 96.62 84 PHE A O 1
ATOM 695 N N . GLU A 1 85 ? -12.904 12.142 8.366 1.00 96.00 85 GLU A N 1
ATOM 696 C CA . GLU A 1 85 ? -14.000 13.045 8.733 1.00 96.00 85 GLU A CA 1
ATOM 697 C C . GLU A 1 85 ? -14.684 13.626 7.493 1.00 96.00 85 GLU A C 1
ATOM 699 O O . GLU A 1 85 ? -15.909 13.626 7.397 1.00 96.00 85 GLU A O 1
ATOM 704 N N . PHE A 1 86 ? -13.898 14.054 6.500 1.00 94.12 86 PHE A N 1
ATOM 705 C CA . PHE A 1 86 ? -14.424 14.521 5.222 1.00 94.12 86 PHE A CA 1
ATOM 706 C C . PHE A 1 86 ? -15.246 13.442 4.505 1.00 94.12 86 PHE A C 1
ATOM 708 O O . PHE A 1 86 ? -16.311 13.740 3.968 1.00 94.12 86 PHE A O 1
ATOM 715 N N . THR A 1 87 ? -14.782 12.190 4.514 1.00 95.44 87 THR A N 1
ATOM 716 C CA . THR A 1 87 ? -15.499 11.058 3.907 1.00 95.44 87 THR A CA 1
ATOM 717 C C . THR A 1 87 ? -16.855 10.829 4.582 1.00 95.44 87 THR A C 1
ATOM 719 O O . THR A 1 87 ? -17.857 10.680 3.884 1.00 95.44 87 THR A O 1
ATOM 722 N N . ILE A 1 88 ? -16.911 10.876 5.917 1.00 96.00 88 ILE A N 1
ATOM 723 C CA . ILE A 1 88 ? -18.158 10.722 6.685 1.00 96.00 88 ILE A CA 1
ATOM 724 C C . ILE A 1 88 ? -19.100 11.918 6.480 1.00 96.00 88 ILE A C 1
ATOM 726 O O . ILE A 1 88 ? -20.282 11.745 6.200 1.00 96.00 88 ILE A O 1
ATOM 730 N N . LYS A 1 89 ? -18.598 13.155 6.531 1.00 94.69 89 LYS A N 1
ATOM 731 C CA . LYS A 1 89 ? -19.416 14.342 6.219 1.00 94.69 89 LYS A CA 1
ATOM 732 C C . LYS A 1 89 ? -19.978 14.279 4.798 1.00 94.69 89 LYS A C 1
ATOM 734 O O . LYS A 1 89 ? -21.117 14.670 4.542 1.00 94.69 89 LYS A O 1
ATOM 739 N N . ARG A 1 90 ? -19.192 13.763 3.850 1.00 94.00 90 ARG A N 1
ATOM 740 C CA . ARG A 1 90 ? -19.617 13.583 2.459 1.00 94.00 90 ARG A CA 1
ATOM 741 C C . ARG A 1 90 ? -20.702 12.516 2.322 1.00 94.00 90 ARG A C 1
ATOM 743 O O . ARG A 1 90 ? -21.623 12.738 1.540 1.00 94.00 90 ARG A O 1
ATOM 750 N N . SER A 1 91 ? -20.643 11.407 3.067 1.00 93.94 91 SER A N 1
ATOM 751 C CA . SER A 1 91 ? -21.714 10.393 3.033 1.00 93.94 91 SER A CA 1
ATOM 752 C C . SER A 1 91 ? -23.055 10.947 3.504 1.00 93.94 91 SER A C 1
ATOM 754 O O . SER A 1 91 ? -24.089 10.546 2.984 1.00 93.94 91 SER A O 1
ATOM 756 N N . ARG A 1 92 ? -23.031 11.924 4.417 1.00 93.31 92 ARG A N 1
ATOM 757 C CA . ARG A 1 92 ? -24.218 12.629 4.926 1.00 93.31 92 ARG A CA 1
ATOM 758 C C . ARG A 1 92 ? -24.672 13.813 4.060 1.00 93.31 92 ARG A C 1
ATOM 760 O O . ARG A 1 92 ? -25.684 14.439 4.354 1.00 93.31 92 ARG A O 1
ATOM 767 N N . GLY A 1 93 ? -23.937 14.149 2.995 1.00 90.94 93 GLY A N 1
ATOM 768 C CA . GLY A 1 93 ? -24.220 15.308 2.133 1.00 90.94 93 GLY A CA 1
ATOM 769 C C . GLY A 1 93 ? -23.806 16.671 2.716 1.00 90.94 93 GLY A C 1
ATOM 770 O O . GLY A 1 93 ? -24.049 17.719 2.101 1.00 90.94 93 GLY A O 1
ATOM 771 N N . GLU A 1 94 ? -23.134 16.676 3.867 1.00 90.25 94 GLU A N 1
ATOM 772 C CA . GLU A 1 94 ? -22.640 17.880 4.548 1.00 90.25 94 GLU A CA 1
ATOM 773 C C . GLU A 1 94 ? -21.414 18.463 3.830 1.00 90.25 94 GLU A C 1
ATOM 775 O O . GLU A 1 94 ? -21.248 19.678 3.760 1.00 90.25 94 GLU A O 1
ATOM 780 N N . ALA A 1 95 ? -20.595 17.616 3.201 1.00 87.62 95 ALA A N 1
ATOM 781 C CA . ALA A 1 95 ? -19.421 18.034 2.440 1.00 87.62 95 ALA A CA 1
ATOM 782 C C . ALA A 1 95 ? -19.580 17.765 0.937 1.00 87.62 95 ALA A C 1
ATOM 784 O O . ALA A 1 95 ? -20.058 16.713 0.513 1.00 87.62 95 ALA A O 1
ATOM 785 N N . THR A 1 96 ? -19.132 18.711 0.112 1.00 83.31 96 THR A N 1
ATOM 786 C CA . THR A 1 96 ? -19.057 18.566 -1.349 1.00 83.31 96 THR A CA 1
ATOM 787 C C . THR A 1 96 ? -17.615 18.703 -1.805 1.00 83.31 96 THR A C 1
ATOM 789 O O . THR A 1 96 ? -16.891 19.572 -1.324 1.00 83.31 96 THR A O 1
ATOM 792 N N . VAL A 1 97 ? -17.197 17.868 -2.758 1.00 81.50 97 VAL A N 1
ATOM 793 C CA . VAL A 1 97 ? -15.884 17.994 -3.399 1.00 81.50 97 VAL A CA 1
ATOM 794 C C . VAL A 1 97 ? -15.934 19.210 -4.325 1.00 81.50 97 VAL A C 1
ATOM 796 O O . VAL A 1 97 ? -16.378 19.116 -5.466 1.00 81.50 97 VAL A O 1
ATOM 799 N N . GLY A 1 98 ? -15.532 20.372 -3.813 1.00 70.50 98 GLY A N 1
ATOM 800 C CA . GLY A 1 98 ? -15.342 21.562 -4.630 1.00 70.50 98 GLY A CA 1
ATOM 801 C C . GLY A 1 98 ? -14.114 21.373 -5.512 1.00 70.50 98 GLY A C 1
ATOM 802 O O . GLY A 1 98 ? -12.985 21.459 -5.032 1.00 70.50 98 GLY A O 1
ATOM 803 N N . VAL A 1 99 ? -14.313 21.113 -6.804 1.00 47.91 99 VAL A N 1
ATOM 804 C CA . VAL A 1 99 ? -13.243 21.291 -7.789 1.00 47.91 99 VAL A CA 1
ATOM 805 C C . VAL A 1 99 ? -13.086 22.794 -7.970 1.00 47.91 99 VAL A C 1
ATOM 807 O O . VAL A 1 99 ? -13.787 23.411 -8.765 1.00 47.91 99 VAL A O 1
ATOM 810 N N . ILE A 1 100 ? -12.203 23.406 -7.185 1.00 49.19 100 ILE A N 1
ATOM 811 C CA . ILE A 1 100 ? -11.748 24.758 -7.487 1.00 49.19 100 ILE A CA 1
ATOM 812 C C . ILE A 1 100 ? -10.807 24.601 -8.679 1.00 49.19 100 ILE A C 1
ATOM 814 O O . ILE A 1 100 ? -9.642 24.230 -8.530 1.00 49.19 100 ILE A O 1
ATOM 818 N N . GLU A 1 101 ? -11.327 24.831 -9.883 1.00 44.50 101 GLU A N 1
ATOM 819 C CA . GLU A 1 101 ? -10.473 25.224 -10.993 1.00 44.50 101 GLU A CA 1
ATOM 820 C C . GLU A 1 101 ? -9.736 26.471 -10.515 1.00 44.50 101 GLU A C 1
ATOM 822 O O . GLU A 1 101 ? -10.363 27.482 -10.192 1.00 44.50 101 GLU A O 1
ATOM 827 N N . ASN A 1 102 ? -8.412 26.386 -10.386 1.00 46.50 102 ASN A N 1
ATOM 828 C CA . ASN A 1 102 ? -7.571 27.546 -10.136 1.00 46.50 102 ASN A CA 1
ATOM 829 C C . ASN A 1 102 ? -7.688 28.481 -11.352 1.00 46.50 102 ASN A C 1
ATOM 831 O O . ASN A 1 102 ? -6.802 28.530 -12.198 1.00 46.50 102 ASN A O 1
ATOM 835 N N . THR A 1 103 ? -8.793 29.220 -11.450 1.00 42.00 103 THR A N 1
ATOM 836 C CA . THR A 1 103 ? -8.883 30.427 -12.256 1.00 42.00 103 THR A CA 1
ATOM 837 C C . THR A 1 103 ? -7.940 31.403 -11.583 1.00 42.00 103 THR A C 1
ATOM 839 O O . THR A 1 103 ? -8.229 31.944 -10.514 1.00 42.00 103 THR A O 1
ATOM 842 N N . THR A 1 104 ? -6.757 31.525 -12.177 1.00 50.25 104 THR A N 1
ATOM 843 C CA . THR A 1 104 ? -5.740 32.531 -11.909 1.00 50.25 104 THR A CA 1
ATOM 844 C C . THR A 1 104 ? -6.416 33.840 -11.508 1.00 50.25 104 THR A C 1
ATOM 846 O O . THR A 1 104 ? -7.009 34.524 -12.343 1.00 50.25 104 THR A O 1
ATOM 849 N N . ARG A 1 105 ? -6.371 34.170 -10.208 1.00 42.19 105 ARG A N 1
ATOM 850 C CA . ARG A 1 105 ? -6.751 35.495 -9.709 1.00 42.19 105 ARG A CA 1
ATOM 851 C C . ARG A 1 105 ? -6.010 36.529 -10.552 1.00 42.19 105 ARG A C 1
ATOM 853 O O . ARG A 1 105 ? -4.798 36.422 -10.718 1.00 42.19 105 ARG A O 1
ATOM 860 N N . GLY A 1 106 ? -6.784 37.466 -11.094 1.00 41.41 106 GLY A N 1
ATOM 861 C CA . GLY A 1 106 ? -6.417 38.372 -12.173 1.00 41.41 106 GLY A CA 1
ATOM 862 C C . GLY A 1 106 ? -4.981 38.876 -12.132 1.00 41.41 106 GLY A C 1
ATOM 863 O O . GLY A 1 106 ? -4.608 39.669 -11.272 1.00 41.41 106 GLY A O 1
ATOM 864 N N . ILE A 1 107 ? -4.216 38.475 -13.143 1.00 39.91 107 ILE A N 1
ATOM 865 C CA . ILE A 1 107 ? -3.203 39.358 -13.704 1.00 39.91 107 ILE A CA 1
ATOM 866 C C . ILE A 1 107 ? -4.001 40.359 -14.553 1.00 39.91 107 ILE A C 1
ATOM 868 O O . ILE A 1 107 ? -4.664 39.925 -15.499 1.00 39.91 107 ILE A O 1
ATOM 872 N N . PRO A 1 108 ? -4.031 41.660 -14.216 1.00 41.50 108 PRO A N 1
ATOM 873 C CA . PRO A 1 108 ? -4.663 42.658 -15.068 1.00 41.50 108 PRO A CA 1
ATOM 874 C C . PRO A 1 108 ? -4.001 42.610 -16.450 1.00 41.50 108 PRO A C 1
ATOM 876 O O . PRO A 1 108 ? -2.803 42.830 -16.589 1.00 41.50 108 PRO A O 1
ATOM 879 N N . THR A 1 109 ? -4.776 42.299 -17.486 1.00 46.44 109 THR A N 1
ATOM 880 C CA . THR A 1 109 ? -4.311 42.179 -18.878 1.00 46.44 109 THR A CA 1
ATOM 881 C C . THR A 1 109 ? -4.092 43.533 -19.557 1.00 46.44 109 THR A C 1
ATOM 883 O O . THR A 1 109 ? -4.164 43.618 -20.780 1.00 46.44 109 THR A O 1
ATOM 886 N N . ASN A 1 110 ? -3.835 44.604 -18.799 1.00 47.84 110 ASN A N 1
ATOM 887 C CA . ASN A 1 110 ? -3.523 45.905 -19.377 1.00 47.84 110 ASN A CA 1
ATOM 888 C C . ASN A 1 110 ? -2.018 46.207 -19.240 1.00 47.84 110 ASN A C 1
ATOM 890 O O . ASN A 1 110 ? -1.565 46.557 -18.150 1.00 47.84 110 ASN A O 1
ATOM 894 N N . PRO A 1 111 ? -1.224 46.076 -20.319 1.00 50.19 111 PRO A N 1
ATOM 895 C CA . PRO A 1 111 ? 0.219 46.315 -20.285 1.00 50.19 111 PRO A CA 1
ATOM 896 C C . PRO A 1 111 ? 0.613 47.802 -20.176 1.00 50.19 111 PRO A C 1
ATOM 898 O O . PRO A 1 111 ? 1.801 48.110 -20.178 1.00 50.19 111 PRO A O 1
ATOM 901 N N . SER A 1 112 ? -0.337 48.737 -20.074 1.00 57.69 112 SER A N 1
ATOM 902 C CA . SER A 1 112 ? -0.041 50.177 -20.112 1.00 57.69 112 SER A CA 1
ATOM 903 C C . SER A 1 112 ? 0.293 50.833 -18.763 1.00 57.69 112 SER A C 1
ATOM 905 O O . SER A 1 112 ? 0.736 51.977 -18.771 1.00 57.69 112 SER A O 1
ATOM 907 N N . GLU A 1 113 ? 0.141 50.156 -17.619 1.00 48.09 113 GLU A N 1
ATOM 908 C CA . GLU A 1 113 ? 0.336 50.786 -16.293 1.00 48.09 113 GLU A CA 1
ATOM 909 C C . GLU A 1 113 ? 1.677 50.492 -15.594 1.00 48.09 113 GLU A C 1
ATOM 911 O O . GLU A 1 113 ? 1.940 51.059 -14.537 1.00 48.09 113 GLU A O 1
ATOM 916 N N . LEU A 1 114 ? 2.559 49.658 -16.160 1.00 46.12 114 LEU A N 1
ATOM 917 C CA . LEU A 1 114 ? 3.782 49.216 -15.462 1.00 46.12 114 LEU A CA 1
ATOM 918 C C . LEU A 1 114 ? 5.112 49.776 -15.981 1.00 46.12 114 LEU A C 1
ATOM 920 O O . LEU A 1 114 ? 6.150 49.385 -15.462 1.00 46.12 114 LEU A O 1
ATOM 924 N N . GLY A 1 115 ? 5.105 50.711 -16.937 1.00 50.69 115 GLY A N 1
ATOM 925 C CA . GLY A 1 115 ? 6.270 51.567 -17.228 1.00 50.69 115 GLY A CA 1
ATOM 926 C C . GLY A 1 115 ? 7.610 50.846 -17.448 1.00 50.69 115 GLY A C 1
ATOM 927 O O . GLY A 1 115 ? 8.654 51.400 -17.118 1.00 50.69 115 GLY A O 1
ATOM 928 N N . LEU A 1 116 ? 7.595 49.616 -17.969 1.00 46.34 116 LEU A N 1
ATOM 929 C CA . LEU A 1 116 ? 8.799 48.829 -18.221 1.00 46.34 116 LEU A CA 1
ATOM 930 C C . LEU A 1 116 ? 9.059 48.774 -19.724 1.00 46.34 116 LEU A C 1
ATOM 932 O O . LEU A 1 116 ? 8.268 48.234 -20.498 1.00 46.34 116 LEU A O 1
ATOM 936 N N . GLU A 1 117 ? 10.173 49.384 -20.113 1.00 43.41 117 GLU A N 1
ATOM 937 C CA . GLU A 1 117 ? 10.665 49.423 -21.480 1.00 43.41 117 GLU A CA 1
ATOM 938 C C . GLU A 1 117 ? 10.944 48.018 -22.035 1.00 43.41 117 GLU A C 1
ATOM 940 O O . GLU A 1 117 ? 11.297 47.071 -21.328 1.00 43.41 117 GLU A O 1
ATOM 945 N N . GLN A 1 118 ? 10.732 47.900 -23.342 1.00 46.69 118 GLN A N 1
ATOM 946 C CA . GLN A 1 118 ? 10.764 46.669 -24.119 1.00 46.69 118 GLN A CA 1
ATOM 947 C C . GLN A 1 118 ? 12.185 46.091 -24.191 1.00 46.69 118 GLN A C 1
ATOM 949 O O . GLN A 1 118 ? 13.103 46.777 -24.634 1.00 46.69 118 GLN A O 1
ATOM 954 N N . GLY A 1 119 ? 12.373 44.811 -23.839 1.00 51.03 119 GLY A N 1
ATOM 955 C CA . GLY A 1 119 ? 13.668 44.168 -24.098 1.00 51.03 119 GLY A CA 1
ATOM 956 C C . GLY A 1 119 ? 13.967 42.786 -23.518 1.00 51.03 119 GLY A C 1
ATOM 957 O O . GLY A 1 119 ? 15.128 42.392 -23.562 1.00 51.03 119 GLY A O 1
ATOM 958 N N . VAL A 1 120 ? 13.003 42.023 -22.984 1.00 37.91 120 VAL A N 1
ATOM 959 C CA . VAL A 1 120 ? 13.296 40.677 -22.445 1.00 37.91 120 VAL A CA 1
ATOM 960 C C . VAL A 1 120 ? 12.318 39.635 -22.988 1.00 37.91 120 VAL A C 1
ATOM 962 O O . VAL A 1 120 ? 11.125 39.666 -22.694 1.00 37.91 120 VAL A O 1
ATOM 965 N N . GLN A 1 121 ? 12.832 38.682 -23.774 1.00 38.47 121 GLN A N 1
ATOM 966 C CA . GLN A 1 121 ? 12.114 37.461 -24.147 1.00 38.47 121 GLN A CA 1
ATOM 967 C C . GLN A 1 121 ? 12.034 36.534 -22.929 1.00 38.47 121 GLN A C 1
ATOM 969 O O . GLN A 1 121 ? 13.003 35.859 -22.587 1.00 38.47 121 GLN A O 1
ATOM 974 N N . ILE A 1 122 ? 10.873 36.484 -22.277 1.00 39.91 122 ILE A N 1
ATOM 975 C CA . ILE A 1 122 ? 10.595 35.489 -21.239 1.00 39.91 122 ILE A CA 1
ATOM 976 C C . ILE A 1 122 ? 10.029 34.243 -21.922 1.00 39.91 122 ILE A C 1
ATOM 978 O O . ILE A 1 122 ? 8.920 34.244 -22.454 1.00 39.91 122 ILE A O 1
ATOM 982 N N . LYS A 1 123 ? 10.816 33.166 -21.916 1.00 38.84 123 LYS A N 1
ATOM 983 C CA . LYS A 1 123 ? 10.417 31.839 -22.387 1.00 38.84 123 LYS A CA 1
ATOM 984 C C . LYS A 1 123 ? 9.600 31.168 -21.275 1.00 38.84 123 LYS A C 1
ATOM 986 O O . LYS A 1 123 ? 10.165 30.682 -20.301 1.00 38.84 123 LYS A O 1
ATOM 991 N N . LEU A 1 124 ? 8.273 31.194 -21.393 1.00 39.31 124 LEU A N 1
ATOM 992 C CA . LEU A 1 124 ? 7.356 30.510 -20.477 1.00 39.31 124 LEU A CA 1
ATOM 993 C C . LEU A 1 124 ? 7.454 28.991 -20.690 1.00 39.31 124 LEU A C 1
ATOM 995 O O . LEU A 1 124 ? 6.953 28.460 -21.678 1.00 39.31 124 LEU A O 1
ATOM 999 N N . SER A 1 125 ? 8.113 28.292 -19.767 1.00 35.09 125 SER A N 1
ATOM 1000 C CA . SER A 1 125 ? 7.996 26.841 -19.611 1.00 35.09 125 SER A CA 1
ATOM 1001 C C . SER A 1 125 ? 6.704 26.536 -18.855 1.00 35.09 125 SER A C 1
ATOM 1003 O O . SER A 1 125 ? 6.548 26.957 -17.709 1.00 35.09 125 SER A O 1
ATOM 1005 N N . GLY A 1 126 ? 5.771 25.840 -19.504 1.00 35.78 126 GLY A N 1
ATOM 1006 C CA . GLY A 1 126 ? 4.520 25.404 -18.892 1.00 35.78 126 GLY A CA 1
ATOM 1007 C C . GLY A 1 126 ? 4.769 24.320 -17.849 1.00 35.78 126 GLY A C 1
ATOM 1008 O O . GLY A 1 126 ? 5.152 23.207 -18.193 1.00 35.78 126 GLY A O 1
ATOM 1009 N N . THR A 1 127 ? 4.538 24.651 -16.583 1.00 41.97 127 THR A N 1
ATOM 1010 C CA . THR A 1 127 ? 4.393 23.676 -15.501 1.00 41.97 127 THR A CA 1
ATOM 1011 C C . THR A 1 127 ? 2.901 23.399 -15.339 1.00 41.97 127 THR A C 1
ATOM 1013 O O . THR A 1 127 ? 2.128 24.330 -15.098 1.00 41.97 127 THR A O 1
ATOM 1016 N N . GLU A 1 128 ? 2.476 22.146 -15.504 1.00 39.12 128 GLU A N 1
ATOM 1017 C CA . GLU A 1 128 ? 1.085 21.757 -15.262 1.00 39.12 128 GLU A CA 1
ATOM 1018 C C . GLU A 1 128 ? 0.707 21.985 -13.784 1.00 39.12 128 GLU A C 1
ATOM 1020 O O . GLU A 1 128 ? 1.505 21.699 -12.884 1.00 39.12 128 GLU A O 1
ATOM 1025 N N . PRO A 1 129 ? -0.498 22.506 -13.493 1.00 38.34 129 PRO A N 1
ATOM 1026 C CA . PRO A 1 129 ? -0.926 22.750 -12.125 1.00 38.34 129 PRO A CA 1
ATOM 1027 C C . PRO A 1 129 ? -1.191 21.422 -11.404 1.00 38.34 129 PRO A C 1
ATOM 1029 O O . PRO A 1 129 ? -2.114 20.677 -11.736 1.00 38.34 129 PRO A O 1
ATOM 1032 N N . THR A 1 130 ? -0.414 21.148 -10.358 1.00 35.84 130 THR A N 1
ATOM 1033 C CA . THR A 1 130 ? -0.685 20.061 -9.416 1.00 35.84 130 THR A CA 1
ATOM 1034 C C . THR A 1 130 ? -2.041 20.292 -8.743 1.00 35.84 130 THR A C 1
ATOM 1036 O O . THR A 1 130 ? -2.262 21.284 -8.044 1.00 35.84 130 THR A O 1
ATOM 1039 N N . LYS A 1 131 ? -2.988 19.372 -8.970 1.00 39.22 131 LYS A N 1
ATOM 1040 C CA . LYS A 1 131 ? -4.320 19.398 -8.350 1.00 39.22 131 LYS A CA 1
ATOM 1041 C C . LYS A 1 131 ? -4.194 19.125 -6.853 1.00 39.22 131 LYS A C 1
ATOM 1043 O O . LYS A 1 131 ? -4.209 17.980 -6.408 1.00 39.22 131 LYS A O 1
ATOM 1048 N N . LYS A 1 132 ? -4.075 20.187 -6.062 1.00 44.28 132 LYS A N 1
ATOM 1049 C CA . LYS A 1 132 ? -4.180 20.119 -4.606 1.00 44.28 132 LYS A CA 1
ATOM 1050 C C . LYS A 1 132 ? -5.663 20.115 -4.241 1.00 44.28 132 LYS A C 1
ATOM 1052 O O . LYS A 1 132 ? -6.326 21.142 -4.342 1.00 44.28 132 LYS A O 1
ATOM 1057 N N . ILE A 1 133 ? -6.192 18.953 -3.863 1.00 49.75 133 ILE A N 1
ATOM 1058 C CA . ILE A 1 133 ? -7.560 18.837 -3.346 1.00 49.75 133 ILE A CA 1
ATOM 1059 C C . ILE A 1 133 ? -7.581 19.548 -1.990 1.00 49.75 133 ILE A C 1
ATOM 1061 O O . ILE A 1 133 ? -6.961 19.083 -1.035 1.00 49.75 133 ILE A O 1
ATOM 1065 N N . MET A 1 134 ? -8.225 20.713 -1.928 1.00 51.50 134 MET A N 1
ATOM 1066 C CA . MET A 1 134 ? -8.477 21.414 -0.672 1.00 51.50 134 MET A CA 1
ATOM 1067 C C . MET A 1 134 ? -9.869 21.040 -0.173 1.00 51.50 134 MET A C 1
ATOM 1069 O O . MET A 1 134 ? -10.857 21.189 -0.887 1.00 51.50 134 MET A O 1
ATOM 1073 N N . TYR A 1 135 ? -9.929 20.527 1.052 1.00 55.34 135 TYR A N 1
ATOM 1074 C CA . TYR A 1 135 ? -11.170 20.155 1.718 1.00 55.34 135 TYR A CA 1
ATOM 1075 C C . TYR A 1 135 ? -11.769 21.410 2.358 1.00 55.34 135 TYR A C 1
ATOM 1077 O O . TYR A 1 135 ? -11.192 21.962 3.294 1.00 55.34 135 TYR A O 1
ATOM 1085 N N . THR A 1 136 ? -12.896 21.895 1.841 1.00 53.66 136 THR A N 1
ATOM 1086 C CA . THR A 1 136 ? -13.613 23.038 2.421 1.00 53.66 136 THR A CA 1
ATOM 1087 C C . THR A 1 136 ? -14.893 22.553 3.089 1.00 53.66 136 THR A C 1
ATOM 1089 O O . THR A 1 136 ? -15.765 21.995 2.424 1.00 53.66 136 THR A O 1
ATOM 1092 N N . ASP A 1 137 ? -14.996 22.767 4.400 1.00 53.22 137 ASP A N 1
ATOM 1093 C CA . ASP A 1 137 ? -16.245 22.629 5.156 1.00 53.22 137 ASP A CA 1
ATOM 1094 C C . ASP A 1 137 ? -17.247 23.675 4.642 1.00 53.22 137 ASP A C 1
ATOM 1096 O O . ASP A 1 137 ? -16.868 24.844 4.492 1.00 53.22 137 ASP A O 1
ATOM 1100 N N . LYS A 1 138 ? -18.507 23.294 4.383 1.00 54.81 138 LYS A N 1
ATOM 1101 C CA . LYS A 1 138 ? -19.529 24.242 3.893 1.00 54.81 138 LYS A CA 1
ATOM 1102 C C . LYS A 1 138 ? -19.740 25.416 4.858 1.00 54.81 138 LYS A C 1
ATOM 1104 O O . LYS A 1 138 ? -19.989 26.525 4.403 1.00 54.81 138 LYS A O 1
ATOM 1109 N N . ASP A 1 139 ? -19.518 25.203 6.154 1.00 53.62 139 ASP A N 1
ATOM 1110 C CA . ASP A 1 139 ? -19.783 26.202 7.196 1.00 53.62 139 ASP A CA 1
ATOM 1111 C C . ASP A 1 139 ? -18.635 27.203 7.430 1.00 53.62 139 ASP A C 1
ATOM 1113 O O . ASP A 1 139 ? -18.788 28.155 8.193 1.00 53.62 139 ASP A O 1
ATOM 1117 N N . LYS A 1 140 ? -17.466 27.020 6.795 1.00 53.56 140 LYS A N 1
ATOM 1118 C CA . LYS A 1 140 ? -16.301 27.919 6.960 1.00 53.56 140 LYS A CA 1
ATOM 1119 C C . LYS A 1 140 ? -15.965 28.761 5.731 1.00 53.56 140 LYS A C 1
ATOM 1121 O O . LYS A 1 140 ? -15.063 29.593 5.807 1.00 53.56 140 LYS A O 1
ATOM 1126 N N . ALA A 1 141 ? -16.671 28.580 4.616 1.00 49.62 141 ALA A N 1
ATOM 1127 C CA . ALA A 1 141 ? -16.399 29.321 3.385 1.00 49.62 141 ALA A CA 1
ATOM 1128 C C . ALA A 1 141 ? -16.752 30.824 3.473 1.00 49.62 141 ALA A C 1
ATOM 1130 O O . ALA A 1 141 ? -16.225 31.605 2.684 1.00 49.62 141 ALA A O 1
ATOM 1131 N N . ASP A 1 142 ? -17.553 31.242 4.461 1.00 44.31 142 ASP A N 1
ATOM 1132 C CA . ASP A 1 142 ? -18.034 32.628 4.583 1.00 44.31 142 ASP A CA 1
ATOM 1133 C C . ASP A 1 142 ? -17.205 33.535 5.513 1.00 44.31 142 ASP A C 1
ATOM 1135 O O . ASP A 1 142 ? -17.498 34.724 5.636 1.00 44.31 142 ASP A O 1
ATOM 1139 N N . ILE A 1 143 ? -16.146 33.036 6.166 1.00 46.31 143 ILE A N 1
ATOM 1140 C CA . ILE A 1 143 ? -15.383 33.832 7.147 1.00 46.31 143 ILE A CA 1
ATOM 1141 C C . ILE A 1 143 ? -13.872 33.629 6.974 1.00 46.31 143 ILE A C 1
ATOM 1143 O O . ILE A 1 143 ? -13.218 32.985 7.791 1.00 46.31 143 ILE A O 1
ATOM 1147 N N . SER A 1 144 ? -13.276 34.210 5.927 1.00 38.22 144 SER A N 1
ATOM 1148 C CA . SER A 1 144 ? -11.835 34.522 5.943 1.00 38.22 144 SER A CA 1
ATOM 1149 C C . SER A 1 144 ? -11.448 35.637 4.957 1.00 38.22 144 SER A C 1
ATOM 1151 O O . SER A 1 144 ? -10.869 35.404 3.895 1.00 38.22 144 SER A O 1
ATOM 1153 N N . GLN A 1 145 ? -11.725 36.883 5.332 1.00 43.72 145 GLN A N 1
ATOM 1154 C CA . GLN A 1 145 ? -10.941 38.051 4.924 1.00 43.72 145 GLN A CA 1
ATOM 1155 C C . GLN A 1 145 ? -10.551 38.798 6.204 1.00 43.72 145 GLN A C 1
ATOM 1157 O O . GLN A 1 145 ? -11.365 38.879 7.114 1.00 43.72 145 GLN A O 1
ATOM 1162 N N . PHE A 1 146 ? -9.330 39.341 6.237 1.00 36.97 146 PHE A N 1
ATOM 1163 C CA . PHE A 1 146 ? -8.623 39.989 7.359 1.00 36.97 146 PHE A CA 1
ATOM 1164 C C . PHE A 1 146 ? -7.768 39.088 8.259 1.00 36.97 146 PHE A C 1
ATOM 1166 O O . PHE A 1 146 ? -8.248 38.480 9.205 1.00 36.97 146 PHE A O 1
ATOM 1173 N N . ALA A 1 147 ? -6.456 39.099 8.005 1.00 32.16 147 ALA A N 1
ATOM 1174 C CA . ALA A 1 147 ? -5.459 39.727 8.886 1.00 32.16 147 ALA A CA 1
ATOM 1175 C C . ALA A 1 147 ? -4.052 39.239 8.501 1.00 32.16 147 ALA A C 1
ATOM 1177 O O . ALA A 1 147 ? -3.669 38.104 8.771 1.00 32.16 147 ALA A O 1
ATOM 1178 N N . GLY A 1 148 ? -3.270 40.113 7.868 1.00 34.22 148 GLY A N 1
ATOM 1179 C CA . GLY A 1 148 ? -1.819 39.970 7.811 1.00 34.22 148 GLY A CA 1
ATOM 1180 C C . GLY A 1 148 ? -1.176 40.736 8.965 1.00 34.22 148 GLY A C 1
ATOM 1181 O O . GLY A 1 148 ? -1.607 41.848 9.247 1.00 34.22 148 GLY A O 1
ATOM 1182 N N . ALA A 1 149 ? -0.142 40.165 9.591 1.00 34.53 149 ALA A N 1
ATOM 1183 C CA . ALA A 1 149 ? 0.950 40.896 10.250 1.00 34.53 149 ALA A CA 1
ATOM 1184 C C . ALA A 1 149 ? 2.063 39.940 10.747 1.00 34.53 149 ALA A C 1
ATOM 1186 O O . ALA A 1 149 ? 1.896 39.213 11.716 1.00 34.53 149 ALA A O 1
ATOM 1187 N N . ARG A 1 150 ? 3.195 39.955 10.030 1.00 34.72 150 ARG A N 1
ATOM 1188 C CA . ARG A 1 150 ? 4.582 40.212 10.488 1.00 34.72 150 ARG A CA 1
ATOM 1189 C C . ARG A 1 150 ? 4.979 39.942 11.961 1.00 34.72 150 ARG A C 1
ATOM 1191 O O . ARG A 1 150 ? 4.448 40.603 12.842 1.00 34.72 150 ARG A O 1
ATOM 1198 N N . ALA A 1 151 ? 6.064 39.172 12.167 1.00 33.41 151 ALA A N 1
ATOM 1199 C CA . ALA A 1 151 ? 7.143 39.378 13.172 1.00 33.41 151 ALA A CA 1
ATOM 1200 C C . ALA A 1 151 ? 8.225 38.265 13.045 1.00 33.41 151 ALA A C 1
ATOM 1202 O O . ALA A 1 151 ? 7.909 37.090 13.178 1.00 33.41 151 ALA A O 1
ATOM 1203 N N . THR A 1 152 ? 9.409 38.565 12.488 1.00 36.78 152 THR A N 1
ATOM 1204 C CA . THR A 1 152 ? 10.727 38.816 13.142 1.00 36.78 152 THR A CA 1
ATOM 1205 C C . THR A 1 152 ? 11.557 37.582 13.522 1.00 36.78 152 THR A C 1
ATOM 1207 O O . THR A 1 152 ? 11.207 36.813 14.412 1.00 36.78 152 THR A O 1
ATOM 1210 N N . GLU A 1 153 ? 12.718 37.488 12.865 1.00 38.62 153 GLU A N 1
ATOM 1211 C CA . GLU A 1 153 ? 13.883 36.662 13.193 1.00 38.62 153 GLU A CA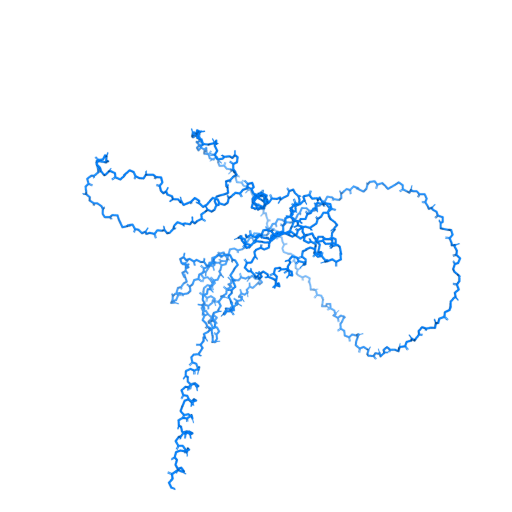 1
ATOM 1212 C C . GLU A 1 153 ? 14.386 36.908 14.621 1.00 38.62 153 GLU A C 1
ATOM 1214 O O . GLU A 1 153 ? 14.431 38.043 15.095 1.00 38.62 153 GLU A O 1
ATOM 1219 N N . THR A 1 154 ? 14.841 35.849 15.291 1.00 39.03 154 THR A N 1
ATOM 1220 C CA . THR A 1 154 ? 15.675 35.951 16.495 1.00 39.03 154 THR A CA 1
ATOM 1221 C C . THR A 1 154 ? 16.908 35.068 16.323 1.00 39.03 154 THR A C 1
ATOM 1223 O O . THR A 1 154 ? 16.806 33.868 16.073 1.00 39.03 154 THR A O 1
ATOM 1226 N N . GLN A 1 155 ? 18.074 35.706 16.428 1.00 38.78 155 GLN A N 1
ATOM 1227 C CA . GLN A 1 155 ? 19.410 35.125 16.332 1.00 38.78 155 GLN A CA 1
ATOM 1228 C C . GLN A 1 155 ? 19.695 34.166 17.498 1.00 38.78 155 GLN A C 1
ATOM 1230 O O . GLN A 1 155 ? 19.413 34.471 18.657 1.00 38.78 155 GLN A O 1
ATOM 1235 N N . ALA A 1 156 ? 20.290 33.014 17.184 1.00 40.16 156 ALA A N 1
ATOM 1236 C CA . ALA A 1 156 ? 20.690 31.991 18.143 1.00 40.16 156 ALA A CA 1
ATOM 1237 C C . ALA A 1 156 ? 22.112 32.239 18.683 1.00 40.16 156 ALA A C 1
ATOM 1239 O O . ALA A 1 156 ? 23.055 32.444 17.920 1.00 40.16 156 ALA A O 1
ATOM 1240 N N . ALA A 1 157 ? 22.264 32.170 20.008 1.00 55.78 157 ALA A N 1
ATOM 1241 C CA . ALA A 1 157 ? 23.542 32.233 20.716 1.00 55.78 157 ALA A CA 1
ATOM 1242 C C . ALA A 1 157 ? 24.267 30.861 20.746 1.00 55.78 157 ALA A C 1
ATOM 1244 O O . ALA A 1 157 ? 23.609 29.815 20.719 1.00 55.78 157 ALA A O 1
ATOM 1245 N N . PRO A 1 158 ? 25.613 30.828 20.839 1.00 54.44 158 PRO A N 1
ATOM 1246 C CA . PRO A 1 158 ? 26.401 29.595 20.764 1.00 54.44 158 PRO A CA 1
ATOM 1247 C C . PRO A 1 158 ? 26.428 28.806 22.087 1.00 54.44 158 PRO A C 1
ATOM 1249 O O . PRO A 1 158 ? 26.699 29.345 23.160 1.00 54.44 158 PRO A O 1
ATOM 1252 N N . ARG A 1 159 ? 26.196 27.488 21.997 1.00 57.03 159 ARG A N 1
ATOM 1253 C CA . ARG A 1 159 ? 26.315 26.521 23.107 1.00 57.03 159 ARG A CA 1
ATOM 1254 C C . ARG A 1 159 ? 27.785 26.139 23.384 1.00 57.03 159 ARG A C 1
ATOM 1256 O O . ARG A 1 159 ? 28.534 25.920 22.431 1.00 57.03 159 ARG A O 1
ATOM 1263 N N . PRO A 1 160 ? 28.194 25.969 24.657 1.00 57.94 160 PRO A N 1
ATOM 1264 C CA . PRO A 1 160 ? 29.540 25.527 25.023 1.00 57.94 160 PRO A CA 1
ATOM 1265 C C . PRO A 1 160 ? 29.774 24.020 24.804 1.00 57.94 160 PRO A C 1
ATOM 1267 O O . PRO A 1 160 ? 28.861 23.195 24.885 1.00 57.94 160 PRO A O 1
ATOM 1270 N N . LYS A 1 161 ? 31.042 23.690 24.525 1.00 50.41 161 LYS A N 1
ATOM 1271 C CA . LYS A 1 161 ? 31.582 22.370 24.166 1.00 50.41 161 LYS A CA 1
ATOM 1272 C C . LYS A 1 161 ? 31.429 21.343 25.299 1.00 50.41 161 LYS A C 1
ATOM 1274 O O . LYS A 1 161 ? 31.804 21.603 26.439 1.00 50.41 161 LYS A O 1
ATOM 1279 N N . ARG A 1 162 ? 30.925 20.155 24.951 1.00 58.56 162 ARG A N 1
ATOM 1280 C CA . ARG A 1 162 ? 30.830 18.968 25.818 1.00 58.56 162 ARG A CA 1
ATOM 1281 C C . ARG A 1 162 ? 32.156 18.181 25.768 1.00 58.56 162 ARG A C 1
ATOM 1283 O O . ARG A 1 162 ? 32.659 17.990 24.664 1.00 58.56 162 ARG A O 1
ATOM 1290 N N . PRO A 1 163 ? 32.717 17.728 26.904 1.00 58.34 163 PRO A N 1
ATOM 1291 C CA . PRO A 1 163 ? 33.970 16.971 26.927 1.00 58.34 163 PRO A CA 1
ATOM 1292 C C . PRO A 1 163 ? 33.805 15.520 26.445 1.00 58.34 163 PRO A C 1
ATOM 1294 O O . PRO A 1 163 ? 32.760 14.894 26.646 1.00 58.34 163 PRO A O 1
ATOM 1297 N N . GLU A 1 164 ? 34.864 15.018 25.808 1.00 58.88 164 GLU A N 1
ATOM 1298 C CA . GLU A 1 164 ? 35.005 13.685 25.209 1.00 58.88 164 GLU A CA 1
ATOM 1299 C C . GLU A 1 164 ? 35.005 12.547 26.252 1.00 58.88 164 GLU A C 1
ATOM 1301 O O . GLU A 1 164 ? 35.625 12.681 27.314 1.00 58.88 164 GLU A O 1
ATOM 1306 N N . PRO A 1 165 ? 34.366 11.395 25.967 1.00 55.72 165 PRO A N 1
ATOM 1307 C CA . PRO A 1 165 ? 34.491 10.199 26.792 1.00 55.72 165 PRO A CA 1
ATOM 1308 C C . PRO A 1 165 ? 35.743 9.377 26.433 1.00 55.72 165 PRO A C 1
ATOM 1310 O O . PRO A 1 165 ? 36.065 9.159 25.267 1.00 55.72 165 PRO A O 1
ATOM 1313 N N . LYS A 1 166 ? 36.428 8.888 27.475 1.00 59.78 166 LYS A N 1
ATOM 1314 C CA . LYS A 1 166 ? 37.607 8.006 27.415 1.00 59.78 166 LYS A CA 1
ATOM 1315 C C . LYS A 1 166 ? 37.288 6.633 26.784 1.00 59.78 166 LYS A C 1
ATOM 1317 O O . LYS A 1 166 ? 36.172 6.140 26.954 1.00 59.78 166 LYS A O 1
ATOM 1322 N N . PRO A 1 167 ? 38.271 5.970 26.143 1.00 55.16 167 PRO A N 1
ATOM 1323 C CA . PRO A 1 167 ? 38.080 4.674 25.493 1.00 55.16 167 PRO A CA 1
ATOM 1324 C C . PRO A 1 167 ? 37.926 3.526 26.506 1.00 55.16 167 PRO A C 1
ATOM 1326 O O . PRO A 1 167 ? 38.763 3.342 27.391 1.00 55.16 167 PRO A O 1
ATOM 1329 N N . GLN A 1 168 ? 36.854 2.740 26.358 1.00 51.75 168 GLN A N 1
ATOM 1330 C CA . GLN A 1 168 ? 36.640 1.476 27.068 1.00 51.75 168 GLN A CA 1
ATOM 1331 C C . GLN A 1 168 ? 37.397 0.329 26.381 1.00 51.75 168 GLN A C 1
ATOM 1333 O O . GLN A 1 168 ? 37.374 0.184 25.159 1.00 51.75 168 GLN A O 1
ATOM 1338 N N . GLN A 1 169 ? 38.065 -0.481 27.203 1.00 56.59 169 GLN A N 1
ATOM 1339 C CA . GLN A 1 169 ? 38.819 -1.679 26.833 1.00 56.59 169 GLN A CA 1
ATOM 1340 C C . GLN A 1 169 ? 37.925 -2.766 26.219 1.00 56.59 169 GLN A C 1
ATOM 1342 O O . GLN A 1 169 ? 36.858 -3.088 26.739 1.00 56.59 169 GLN A O 1
ATOM 1347 N N . GLN A 1 170 ? 38.415 -3.359 25.129 1.00 44.12 170 GLN A N 1
ATOM 1348 C CA . GLN A 1 170 ? 37.840 -4.521 24.455 1.00 44.12 170 GLN A CA 1
ATOM 1349 C C . GLN A 1 170 ? 37.957 -5.774 25.335 1.00 44.12 170 GLN A C 1
ATOM 1351 O O . GLN A 1 170 ? 39.057 -6.169 25.720 1.00 44.12 170 GLN A O 1
ATOM 1356 N N . ALA A 1 171 ? 36.826 -6.424 25.612 1.00 46.06 171 ALA A N 1
ATOM 1357 C CA . ALA A 1 171 ? 36.785 -7.775 26.164 1.00 46.06 171 ALA A CA 1
ATOM 1358 C C . ALA A 1 171 ? 36.756 -8.812 25.025 1.00 46.06 171 ALA A C 1
ATOM 1360 O O . ALA A 1 171 ? 36.053 -8.645 24.028 1.00 46.06 171 ALA A O 1
ATOM 1361 N N . ALA A 1 172 ? 37.545 -9.874 25.191 1.00 60.66 172 ALA A N 1
ATOM 1362 C CA . ALA A 1 172 ? 37.772 -10.949 24.228 1.00 60.66 172 ALA A CA 1
ATOM 1363 C C . ALA A 1 172 ? 36.511 -11.798 23.921 1.00 60.66 172 ALA A C 1
ATOM 1365 O O . ALA A 1 172 ? 35.632 -11.936 24.776 1.00 60.66 172 ALA A O 1
ATOM 1366 N N . PRO A 1 173 ? 36.426 -12.428 22.731 1.00 53.00 173 PRO A N 1
ATOM 1367 C CA . PRO A 1 173 ? 35.249 -13.183 22.311 1.00 53.00 173 PRO A CA 1
ATOM 1368 C C . PRO A 1 173 ? 35.184 -14.575 22.962 1.00 53.00 173 PRO A C 1
ATOM 1370 O O . PRO A 1 173 ? 36.070 -15.414 22.788 1.00 53.00 173 PRO A O 1
ATOM 1373 N N . GLN A 1 174 ? 34.086 -14.848 23.671 1.00 51.72 174 GLN A N 1
ATOM 1374 C CA . GLN A 1 174 ? 33.736 -16.191 24.135 1.00 51.72 174 GLN A CA 1
ATOM 1375 C C . GLN A 1 174 ? 33.161 -17.026 22.980 1.00 51.72 174 GLN A C 1
ATOM 1377 O O . GLN A 1 174 ? 32.188 -16.645 22.327 1.00 51.72 174 GLN A O 1
ATOM 1382 N N . LYS A 1 175 ? 33.767 -18.195 22.748 1.00 50.72 175 LYS A N 1
ATOM 1383 C CA . LYS A 1 175 ? 33.326 -19.210 21.783 1.00 50.72 175 LYS A CA 1
ATOM 1384 C C . LYS A 1 175 ? 31.950 -19.757 22.183 1.00 50.72 175 LYS A C 1
ATOM 1386 O O . LYS A 1 175 ? 31.828 -20.442 23.196 1.00 50.72 175 LYS A O 1
ATOM 1391 N N . ARG A 1 176 ? 30.921 -19.490 21.374 1.00 47.31 176 ARG A N 1
ATOM 1392 C CA . ARG A 1 176 ? 29.610 -20.150 21.477 1.00 47.31 176 ARG A CA 1
ATOM 1393 C C . ARG A 1 176 ? 29.687 -21.556 20.878 1.00 47.31 176 ARG A C 1
ATOM 1395 O O . ARG A 1 176 ? 30.125 -21.721 19.743 1.00 47.31 176 ARG A O 1
ATOM 1402 N N . GLN A 1 177 ? 29.256 -22.554 21.646 1.00 58.25 177 GLN A N 1
ATOM 1403 C CA . GLN A 1 177 ? 29.048 -23.922 21.169 1.00 58.25 177 GLN A CA 1
ATOM 1404 C C . GLN A 1 177 ? 27.765 -24.012 20.317 1.00 58.25 177 GLN A C 1
ATOM 1406 O O . GLN A 1 177 ? 26.798 -23.302 20.609 1.00 58.25 177 GLN A O 1
ATOM 1411 N N . PRO A 1 178 ? 27.727 -24.873 19.284 1.00 51.72 178 PRO A N 1
ATOM 1412 C CA . PRO A 1 178 ? 26.554 -25.045 18.434 1.00 51.72 178 PRO A CA 1
ATOM 1413 C C . PRO A 1 178 ? 25.446 -25.819 19.162 1.00 51.72 178 PRO A C 1
ATOM 1415 O O . PRO A 1 178 ? 25.661 -26.921 19.669 1.00 51.72 178 PRO A O 1
ATOM 1418 N N . GLN A 1 179 ? 24.243 -25.241 19.194 1.00 49.19 179 GLN A N 1
ATOM 1419 C CA . GLN A 1 179 ? 23.036 -25.917 19.662 1.00 49.19 179 GLN A CA 1
ATOM 1420 C C . GLN A 1 179 ? 22.599 -26.964 18.629 1.00 49.19 179 GLN A C 1
ATOM 1422 O O . GLN A 1 179 ? 22.441 -26.658 17.449 1.00 49.19 179 GLN A O 1
ATOM 1427 N N . ARG A 1 180 ? 22.414 -28.206 19.088 1.00 49.97 180 ARG A N 1
ATOM 1428 C CA . ARG A 1 180 ? 21.833 -29.302 18.306 1.00 49.97 180 ARG A CA 1
ATOM 1429 C C . ARG A 1 180 ? 20.357 -29.016 18.029 1.00 49.97 180 ARG A C 1
ATOM 1431 O O . ARG A 1 180 ? 19.571 -28.851 18.957 1.00 49.97 180 ARG A O 1
ATOM 1438 N N . THR A 1 181 ? 19.991 -29.007 16.756 1.00 42.56 181 THR A N 1
ATOM 1439 C CA . THR A 1 181 ? 18.614 -28.970 16.268 1.00 42.56 181 THR A CA 1
ATOM 1440 C C . THR A 1 181 ? 17.918 -30.295 16.586 1.00 42.56 181 THR A C 1
ATOM 1442 O O . THR A 1 181 ? 18.326 -31.353 16.111 1.00 42.56 181 THR A O 1
ATOM 1445 N N . ILE A 1 182 ? 16.865 -30.233 17.399 1.00 50.06 182 ILE A N 1
ATOM 1446 C CA . ILE A 1 182 ? 15.934 -31.332 17.673 1.00 50.06 182 ILE A CA 1
ATOM 1447 C C . ILE A 1 182 ? 14.839 -31.236 16.609 1.00 50.06 182 ILE A C 1
ATOM 1449 O O . ILE A 1 182 ? 13.838 -30.561 16.823 1.00 50.06 182 ILE A O 1
ATOM 1453 N N . LEU A 1 183 ? 15.050 -31.803 15.419 1.00 47.91 183 LEU A N 1
ATOM 1454 C CA . LEU A 1 183 ? 14.018 -31.781 14.373 1.00 47.91 183 LEU A CA 1
ATOM 1455 C C . LEU A 1 183 ? 14.077 -33.000 13.437 1.00 47.91 183 LEU A C 1
ATOM 1457 O O . LEU A 1 183 ? 14.000 -32.850 12.221 1.00 47.91 183 LEU A O 1
ATOM 1461 N N . SER A 1 184 ? 14.208 -34.207 13.999 1.00 47.00 184 SER A N 1
ATOM 1462 C CA . SER A 1 184 ? 14.328 -35.434 13.187 1.00 47.00 184 SER A CA 1
ATOM 1463 C C . SER A 1 184 ? 13.428 -36.603 13.609 1.00 47.00 184 SER A C 1
ATOM 1465 O O . SER A 1 184 ? 13.504 -37.654 12.986 1.00 47.00 184 SER A O 1
ATOM 1467 N N . GLU A 1 185 ? 12.572 -36.470 14.627 1.00 49.31 185 GLU A N 1
ATOM 1468 C CA . GLU A 1 185 ? 11.996 -37.651 15.306 1.00 49.31 185 GLU A CA 1
ATOM 1469 C C . GLU A 1 185 ? 10.460 -37.659 15.436 1.00 49.31 185 GLU A C 1
ATOM 1471 O O . GLU A 1 185 ? 9.917 -38.125 16.432 1.00 49.31 185 GLU A O 1
ATOM 1476 N N . MET A 1 186 ? 9.721 -37.153 14.438 1.00 39.69 186 MET A N 1
ATOM 1477 C CA . MET A 1 186 ? 8.242 -37.174 14.479 1.00 39.69 186 MET A CA 1
ATOM 1478 C C . MET A 1 186 ? 7.535 -37.677 13.210 1.00 39.69 186 MET A C 1
ATOM 1480 O O . MET A 1 186 ? 6.334 -37.473 13.067 1.00 39.69 186 MET A O 1
ATOM 1484 N N . MET A 1 187 ? 8.213 -38.398 12.310 1.00 44.34 187 MET A N 1
ATOM 1485 C CA . MET A 1 187 ? 7.533 -39.093 11.201 1.00 44.34 187 MET A CA 1
ATOM 1486 C C . MET A 1 187 ? 7.384 -40.589 11.490 1.00 44.34 187 MET A C 1
ATOM 1488 O O . MET A 1 187 ? 8.034 -41.434 10.885 1.00 44.34 187 MET A O 1
ATOM 1492 N N . GLY A 1 188 ? 6.514 -40.900 12.454 1.00 44.53 188 GLY A N 1
ATOM 1493 C CA . GLY A 1 188 ? 5.997 -42.242 12.703 1.00 44.53 188 GLY A CA 1
ATOM 1494 C C . GLY A 1 188 ? 4.567 -42.359 12.183 1.00 44.53 188 GLY A C 1
ATOM 1495 O O . GLY A 1 188 ? 3.626 -41.893 12.820 1.00 44.53 188 GLY A O 1
ATOM 1496 N N . THR A 1 189 ? 4.409 -42.993 11.026 1.00 49.47 189 THR A N 1
ATOM 1497 C CA . THR A 1 189 ? 3.135 -43.426 10.441 1.00 49.47 189 THR A CA 1
ATOM 1498 C C . THR A 1 189 ? 2.402 -44.391 11.374 1.00 49.47 189 THR A C 1
ATOM 1500 O O . THR A 1 189 ? 2.831 -45.533 11.549 1.00 49.47 189 THR A O 1
ATOM 1503 N N . LYS A 1 190 ? 1.268 -43.965 11.939 1.00 43.28 190 LYS A N 1
ATOM 1504 C CA . LYS A 1 190 ? 0.225 -44.867 12.447 1.00 43.28 190 LYS A CA 1
ATOM 1505 C C . LYS A 1 190 ? -1.146 -44.370 12.004 1.00 43.28 190 LYS A C 1
ATOM 1507 O O . LYS A 1 190 ? -1.539 -43.247 12.303 1.00 43.28 190 LYS A O 1
ATOM 1512 N N . GLU A 1 191 ? -1.837 -45.236 11.274 1.00 43.62 191 GLU A N 1
ATOM 1513 C CA . GLU A 1 191 ? -3.205 -45.062 10.793 1.00 43.62 191 GLU A CA 1
ATOM 1514 C C . GLU A 1 191 ? -4.200 -44.863 11.953 1.00 43.62 191 GLU A C 1
ATOM 1516 O O . GLU A 1 191 ? -4.094 -45.542 12.983 1.00 43.62 191 GLU A O 1
ATOM 1521 N N . PRO A 1 192 ? -5.209 -43.987 11.800 1.00 50.66 192 PRO A N 1
ATOM 1522 C CA . PRO A 1 192 ? -6.265 -43.843 12.788 1.00 50.66 192 PRO A CA 1
ATOM 1523 C C . PRO A 1 192 ? -7.315 -44.952 12.629 1.00 50.66 192 PRO A C 1
ATOM 1525 O O . PRO A 1 192 ? -7.991 -45.065 11.607 1.00 50.66 192 PRO A O 1
ATOM 1528 N N . LYS A 1 193 ? -7.495 -45.757 13.683 1.00 46.25 193 LYS A N 1
ATOM 1529 C CA . LYS A 1 193 ? -8.646 -46.659 13.821 1.00 46.25 193 LYS A CA 1
ATOM 1530 C C . LYS A 1 193 ? -9.910 -45.843 14.101 1.00 46.25 193 LYS A C 1
ATOM 1532 O O . LYS A 1 193 ? -9.994 -45.134 15.099 1.00 46.25 193 LYS A O 1
ATOM 1537 N N . ILE A 1 194 ? -10.897 -46.002 13.227 1.00 46.97 194 ILE A N 1
ATOM 1538 C CA . ILE A 1 194 ? -12.259 -45.482 13.362 1.00 46.97 194 ILE A CA 1
ATOM 1539 C C . ILE A 1 194 ? -12.961 -46.234 14.502 1.00 46.97 194 ILE A C 1
ATOM 1541 O O . ILE A 1 194 ? -13.195 -47.439 14.406 1.00 46.97 194 ILE A O 1
ATOM 1545 N N . ILE A 1 195 ? -13.308 -45.524 15.576 1.00 47.09 195 ILE A N 1
ATOM 1546 C CA . ILE A 1 195 ? -14.156 -46.027 16.663 1.00 47.09 195 ILE A CA 1
ATOM 1547 C C . ILE A 1 195 ? -15.550 -45.416 16.489 1.00 47.09 195 ILE A C 1
ATOM 1549 O O . ILE A 1 195 ? -15.715 -44.198 16.496 1.00 47.09 195 ILE A O 1
ATOM 1553 N N . ARG A 1 196 ? -16.554 -46.280 16.308 1.00 52.94 196 ARG A N 1
ATOM 1554 C CA . ARG A 1 196 ? -17.982 -45.928 16.313 1.00 52.94 196 ARG A CA 1
ATOM 1555 C C . ARG A 1 196 ? -18.444 -45.592 17.740 1.00 52.94 196 ARG A C 1
ATOM 1557 O O . ARG A 1 196 ? -18.057 -46.320 18.654 1.00 52.94 196 ARG A O 1
ATOM 1564 N N . PRO A 1 197 ? -19.317 -44.592 17.954 1.00 49.94 197 PRO A N 1
ATOM 1565 C CA . PRO A 1 197 ? -19.946 -44.388 19.252 1.00 49.94 197 PRO A CA 1
ATOM 1566 C C . PRO A 1 197 ? -21.162 -45.312 19.425 1.00 49.94 197 PRO A C 1
ATOM 1568 O O . PRO A 1 197 ? -21.977 -45.469 18.514 1.00 49.94 197 PRO A O 1
ATOM 1571 N N . ALA A 1 198 ? -21.276 -45.915 20.608 1.00 46.62 198 ALA A N 1
ATOM 1572 C CA . ALA A 1 198 ? -22.481 -46.596 21.073 1.00 46.62 198 ALA A CA 1
ATOM 1573 C C . ALA A 1 198 ? -23.433 -45.592 21.762 1.00 46.62 198 ALA A C 1
ATOM 1575 O O . ALA A 1 198 ? -22.953 -44.619 22.351 1.00 46.62 198 ALA A O 1
ATOM 1576 N N . PRO A 1 199 ? -24.760 -45.812 21.718 1.00 59.12 199 PRO A N 1
ATOM 1577 C CA . PRO A 1 199 ? -25.741 -44.961 22.378 1.00 59.12 199 PRO A CA 1
ATOM 1578 C C . PRO A 1 199 ? -26.079 -45.479 23.785 1.00 59.12 199 PRO A C 1
ATOM 1580 O O . PRO A 1 199 ? -26.215 -46.685 23.985 1.00 59.12 199 PRO A O 1
ATOM 1583 N N . GLY A 1 200 ? -26.308 -44.563 24.731 1.00 51.19 200 GLY A N 1
ATOM 1584 C CA . GLY A 1 200 ? -27.052 -44.860 25.960 1.00 51.19 200 GLY A CA 1
ATOM 1585 C C . GLY A 1 200 ? -26.439 -44.314 27.250 1.00 51.19 200 GLY A C 1
ATOM 1586 O O . GLY A 1 200 ? -25.442 -44.835 27.727 1.00 51.19 200 GLY A O 1
ATOM 1587 N N . THR A 1 201 ? -27.109 -43.288 27.794 1.00 49.06 201 THR A N 1
ATOM 1588 C CA . THR A 1 201 ? -27.436 -43.054 29.221 1.00 49.06 201 THR A CA 1
ATOM 1589 C C . THR A 1 201 ? -26.392 -43.346 30.304 1.00 49.06 201 THR A C 1
ATOM 1591 O O . THR A 1 201 ? -26.028 -44.491 30.512 1.00 49.06 201 THR A O 1
ATOM 1594 N N . HIS A 1 202 ? -26.074 -42.338 31.127 1.00 43.66 202 HIS A N 1
ATOM 1595 C CA . HIS A 1 202 ? -26.494 -42.298 32.539 1.00 43.66 202 HIS A CA 1
ATOM 1596 C C . HIS A 1 202 ? -26.293 -40.897 33.150 1.00 43.66 202 HIS A C 1
ATOM 1598 O O . HIS A 1 202 ? -25.329 -40.195 32.851 1.00 43.66 202 HIS A O 1
ATOM 1604 N N . GLU A 1 203 ? -27.258 -40.520 33.992 1.00 55.25 203 GLU A N 1
ATOM 1605 C CA . GLU A 1 203 ? -27.292 -39.388 34.924 1.00 55.25 203 GLU A CA 1
ATOM 1606 C C . GLU A 1 203 ? -25.933 -39.001 35.525 1.00 55.25 203 GLU A C 1
ATOM 1608 O O . GLU A 1 203 ? -25.258 -39.817 36.155 1.00 55.25 203 GLU A O 1
ATOM 1613 N N . ALA A 1 204 ? -25.595 -37.711 35.445 1.00 46.59 204 ALA A N 1
ATOM 1614 C CA . ALA A 1 204 ? -24.516 -37.117 36.221 1.00 46.59 204 ALA A CA 1
ATOM 1615 C C . ALA A 1 204 ? -25.091 -36.261 37.354 1.00 46.59 204 ALA A C 1
ATOM 1617 O O . ALA A 1 204 ? -25.805 -35.279 37.147 1.00 46.59 204 ALA A O 1
ATOM 1618 N N . LYS A 1 205 ? -24.752 -36.687 38.571 1.00 46.75 205 LYS A N 1
ATOM 1619 C CA . LYS A 1 205 ? -25.041 -36.036 39.843 1.00 46.75 205 LYS A CA 1
ATOM 1620 C C . LYS A 1 205 ? -24.522 -34.598 39.870 1.00 46.75 205 LYS A C 1
ATOM 1622 O O . LYS A 1 205 ? -23.384 -34.306 39.513 1.00 46.75 205 LYS A O 1
ATOM 1627 N N . ARG A 1 206 ? -25.393 -33.732 40.378 1.00 46.03 206 ARG A N 1
ATOM 1628 C CA . ARG A 1 206 ? -25.168 -32.344 40.772 1.00 46.03 206 ARG A CA 1
ATOM 1629 C C . ARG A 1 206 ? -24.070 -32.297 41.845 1.00 46.03 206 ARG A C 1
ATOM 1631 O O . ARG A 1 206 ? -24.308 -32.716 42.973 1.00 46.03 206 ARG A O 1
ATOM 1638 N N . TYR A 1 207 ? -22.882 -31.812 41.495 1.00 44.09 207 TYR A N 1
ATOM 1639 C CA . TYR A 1 207 ? -21.869 -31.424 42.476 1.00 44.09 207 TYR A CA 1
ATOM 1640 C C . TYR A 1 207 ? -22.087 -29.955 42.837 1.00 44.09 207 TYR A C 1
ATOM 1642 O O . TYR A 1 207 ? -21.915 -29.062 42.006 1.00 44.09 207 TYR A O 1
ATOM 1650 N N . GLU A 1 208 ? -22.497 -29.714 44.081 1.00 44.19 208 GLU A N 1
ATOM 1651 C CA . GLU A 1 208 ? -22.442 -28.397 44.706 1.00 44.19 208 GLU A CA 1
ATOM 1652 C C . GLU A 1 208 ? -20.977 -27.962 44.776 1.00 44.19 208 GLU A C 1
ATOM 1654 O O . GLU A 1 208 ? -20.157 -28.555 45.476 1.00 44.19 208 GLU A O 1
ATOM 1659 N N . THR A 1 209 ? -20.638 -26.945 43.990 1.00 45.53 209 THR A N 1
ATOM 1660 C CA . THR A 1 209 ? -19.322 -26.314 44.038 1.00 45.53 209 THR A CA 1
ATOM 1661 C C . THR A 1 209 ? -19.418 -25.177 45.042 1.00 45.53 209 THR A C 1
ATOM 1663 O O . THR A 1 209 ? -20.114 -24.192 44.805 1.00 45.53 209 THR A O 1
ATOM 1666 N N . ALA A 1 210 ? -18.766 -25.347 46.190 1.00 46.38 210 ALA A N 1
ATOM 1667 C CA . ALA A 1 210 ? -18.661 -24.323 47.214 1.00 46.38 210 ALA A CA 1
ATOM 1668 C C . ALA A 1 210 ? -17.929 -23.093 46.660 1.00 46.38 210 ALA A C 1
ATOM 1670 O O . ALA A 1 210 ? -16.801 -23.186 46.176 1.00 46.38 210 ALA A O 1
ATOM 1671 N N . THR A 1 211 ? -18.592 -21.945 46.746 1.00 51.44 211 THR A N 1
ATOM 1672 C CA . THR A 1 211 ? -18.073 -20.618 46.419 1.00 51.44 211 THR A CA 1
ATOM 1673 C C . THR A 1 211 ? -16.925 -20.250 47.370 1.00 51.44 211 THR A C 1
ATOM 1675 O O . THR A 1 211 ? -17.169 -20.130 48.573 1.00 51.44 211 THR A O 1
ATOM 1678 N N . PRO A 1 212 ? -15.684 -20.031 46.896 1.00 53.03 212 PRO A N 1
ATOM 1679 C CA . PRO A 1 212 ? -14.655 -19.421 47.722 1.00 53.03 212 PRO A CA 1
ATOM 1680 C C . PRO A 1 212 ? -14.882 -17.906 47.802 1.00 53.03 212 PRO A C 1
ATOM 1682 O O . PRO A 1 212 ? -15.222 -17.248 46.818 1.00 53.03 212 PRO A O 1
ATOM 1685 N N . ALA A 1 213 ? -14.712 -17.365 49.007 1.00 58.56 213 ALA A N 1
ATOM 1686 C CA . ALA A 1 213 ? -14.846 -15.949 49.320 1.00 58.56 213 ALA A CA 1
ATOM 1687 C C . ALA A 1 213 ? -13.916 -15.063 48.457 1.00 58.56 213 ALA A C 1
ATOM 1689 O O . ALA A 1 213 ? -12.808 -15.488 48.113 1.00 58.56 213 ALA A O 1
ATOM 1690 N N . PRO A 1 214 ? -14.327 -13.821 48.136 1.00 55.09 214 PRO A N 1
ATOM 1691 C CA . PRO A 1 214 ? -13.538 -12.904 47.324 1.00 55.09 214 PRO A CA 1
ATOM 1692 C C . PRO A 1 214 ? -12.275 -12.482 48.083 1.00 55.09 214 PRO A C 1
ATOM 1694 O O . PRO A 1 214 ? -12.334 -11.745 49.066 1.00 55.09 214 PRO A O 1
ATOM 1697 N N . GLN A 1 215 ? -11.118 -12.953 47.618 1.00 56.44 215 GLN A N 1
ATOM 1698 C CA . GLN A 1 215 ? -9.834 -12.403 48.032 1.00 56.44 215 GLN A CA 1
ATOM 1699 C C . GLN A 1 215 ? -9.681 -11.021 47.398 1.00 56.44 215 GLN A C 1
ATOM 1701 O O . GLN A 1 215 ? -9.665 -10.872 46.176 1.00 56.44 215 GLN A O 1
ATOM 1706 N N . THR A 1 216 ? -9.592 -10.011 48.255 1.00 54.22 216 THR A N 1
ATOM 1707 C CA . THR A 1 216 ? -9.286 -8.621 47.934 1.00 54.22 216 THR A CA 1
ATOM 1708 C C . THR A 1 216 ? -8.004 -8.557 47.104 1.00 54.22 216 THR A C 1
ATOM 1710 O O . THR A 1 216 ? -6.901 -8.714 47.627 1.00 54.22 216 THR A O 1
ATOM 1713 N N . ALA A 1 217 ? -8.147 -8.357 45.793 1.00 49.84 217 ALA A N 1
ATOM 1714 C CA . ALA A 1 217 ? -7.031 -8.174 44.880 1.00 49.84 217 ALA A CA 1
ATOM 1715 C C . ALA A 1 217 ? -6.320 -6.858 45.223 1.00 49.84 217 ALA A C 1
ATOM 1717 O O . ALA A 1 217 ? -6.824 -5.766 44.959 1.00 49.84 217 ALA A O 1
ATOM 1718 N N . ALA A 1 218 ? -5.150 -6.969 45.849 1.00 59.78 218 ALA A N 1
ATOM 1719 C CA . ALA A 1 218 ? -4.239 -5.854 46.031 1.00 59.78 218 ALA A CA 1
ATOM 1720 C C . ALA A 1 218 ? -3.880 -5.278 44.654 1.00 59.78 218 ALA A C 1
ATOM 1722 O O . ALA A 1 218 ? -3.426 -6.002 43.767 1.00 59.78 218 ALA A O 1
ATOM 1723 N N . ALA A 1 219 ? -4.115 -3.977 44.483 1.00 60.16 219 ALA A N 1
ATOM 1724 C CA . ALA A 1 219 ? -3.841 -3.229 43.267 1.00 60.16 219 ALA A CA 1
ATOM 1725 C C . ALA A 1 219 ? -2.395 -3.461 42.793 1.00 60.16 219 ALA A C 1
ATOM 1727 O O . ALA A 1 219 ? -1.436 -2.966 43.393 1.00 60.16 219 ALA A O 1
ATOM 1728 N N . ALA A 1 220 ? -2.242 -4.228 41.712 1.00 56.91 220 ALA A N 1
ATOM 1729 C CA . ALA A 1 220 ? -0.970 -4.410 41.037 1.00 56.91 220 ALA A CA 1
ATOM 1730 C C . ALA A 1 220 ? -0.518 -3.049 40.494 1.00 56.91 220 ALA A C 1
ATOM 1732 O O . ALA A 1 220 ? -1.165 -2.461 39.626 1.00 56.91 220 ALA A O 1
ATOM 1733 N N . ARG A 1 221 ? 0.582 -2.524 41.043 1.00 66.38 221 ARG A N 1
ATOM 1734 C CA . ARG A 1 221 ? 1.218 -1.307 40.532 1.00 66.38 221 ARG A CA 1
ATOM 1735 C C . ARG A 1 221 ? 1.585 -1.524 39.056 1.00 66.38 221 ARG A C 1
ATOM 1737 O O . ARG A 1 221 ? 2.222 -2.538 38.760 1.00 66.38 221 ARG A O 1
ATOM 1744 N N . PRO A 1 222 ? 1.230 -0.600 38.145 1.00 66.06 222 PRO A N 1
ATOM 1745 C CA . PRO A 1 222 ? 1.634 -0.689 36.750 1.00 66.06 222 PRO A CA 1
ATOM 1746 C C . PRO A 1 222 ? 3.160 -0.711 36.685 1.00 66.06 222 PRO A C 1
ATOM 1748 O O . PRO A 1 222 ? 3.838 0.178 37.205 1.00 66.06 222 PRO A O 1
ATOM 1751 N N . THR A 1 223 ? 3.704 -1.770 36.096 1.00 71.75 223 THR A N 1
ATOM 1752 C CA . THR A 1 223 ? 5.133 -1.874 35.821 1.00 71.75 223 THR A CA 1
ATOM 1753 C C . THR A 1 223 ? 5.478 -0.766 34.822 1.00 71.75 223 THR A C 1
ATOM 1755 O O . THR A 1 223 ? 4.793 -0.658 33.802 1.00 71.75 223 THR A O 1
ATOM 1758 N N . PRO A 1 224 ? 6.477 0.092 35.097 1.00 71.69 224 PRO A N 1
ATOM 1759 C CA . PRO A 1 224 ? 6.858 1.153 34.174 1.00 71.69 224 PRO A CA 1
ATOM 1760 C C . PRO A 1 224 ? 7.244 0.524 32.833 1.00 71.69 224 PRO A C 1
ATOM 1762 O O . PRO A 1 224 ? 8.173 -0.282 32.764 1.00 71.69 224 PRO A O 1
ATOM 1765 N N . GLN A 1 225 ? 6.486 0.854 31.783 1.00 69.94 225 GLN A N 1
ATOM 1766 C CA . GLN A 1 225 ? 6.792 0.439 30.419 1.00 69.94 225 GLN A CA 1
ATOM 1767 C C . GLN A 1 225 ? 8.198 0.932 30.083 1.00 69.94 225 GLN A C 1
ATOM 1769 O O . GLN A 1 225 ? 8.477 2.130 30.143 1.00 69.94 225 GLN A O 1
ATOM 1774 N N . ALA A 1 226 ? 9.096 -0.008 29.785 1.00 74.88 226 ALA A N 1
ATOM 1775 C CA . ALA A 1 226 ? 10.447 0.312 29.364 1.00 74.88 226 ALA A CA 1
ATOM 1776 C C . ALA A 1 226 ? 10.370 1.166 28.095 1.00 74.88 226 ALA A C 1
ATOM 1778 O O . ALA A 1 226 ? 9.785 0.754 27.092 1.00 74.88 226 ALA A O 1
ATOM 1779 N N . THR A 1 227 ? 10.942 2.364 28.159 1.00 79.31 227 THR A N 1
ATOM 1780 C CA . THR A 1 227 ? 11.063 3.261 27.016 1.00 79.31 227 THR A CA 1
ATOM 1781 C C . THR A 1 227 ? 11.773 2.507 25.888 1.00 79.31 227 THR A C 1
ATOM 1783 O O . THR A 1 227 ? 12.829 1.915 26.145 1.00 79.31 227 THR A O 1
ATOM 1786 N N . PRO A 1 228 ? 11.224 2.478 24.660 1.00 81.38 228 PRO A N 1
ATOM 1787 C CA . PRO A 1 228 ? 11.882 1.810 23.549 1.00 81.38 228 PRO A CA 1
ATOM 1788 C C . PRO A 1 228 ? 13.291 2.392 23.361 1.00 81.38 228 PRO A C 1
ATOM 1790 O O . PRO A 1 228 ? 13.477 3.605 23.517 1.00 81.38 228 PRO A O 1
ATOM 1793 N N . PRO A 1 229 ? 14.296 1.547 23.067 1.00 83.81 229 PRO A N 1
ATOM 1794 C CA . PRO A 1 229 ? 15.651 2.022 22.856 1.00 83.81 229 PRO A CA 1
ATOM 1795 C C . PRO A 1 229 ? 15.664 3.059 21.724 1.00 83.81 229 PRO A C 1
ATOM 1797 O O . PRO A 1 229 ? 14.920 2.910 20.748 1.00 83.81 229 PRO A O 1
ATOM 1800 N N . PRO A 1 230 ? 16.485 4.117 21.841 1.00 86.50 230 PRO A N 1
ATOM 1801 C CA . PRO A 1 230 ? 16.573 5.142 20.815 1.00 86.50 230 PRO A CA 1
ATOM 1802 C C . PRO A 1 230 ? 16.938 4.506 19.465 1.00 86.50 230 PRO A C 1
ATOM 1804 O O . PRO A 1 230 ? 17.763 3.585 19.428 1.00 86.50 230 PRO A O 1
ATOM 1807 N N . PRO A 1 231 ? 16.334 4.976 18.358 1.00 79.06 231 PRO A N 1
ATOM 1808 C CA . PRO A 1 231 ? 16.609 4.441 17.034 1.00 79.06 231 PRO A CA 1
ATOM 1809 C C . PRO A 1 231 ? 18.103 4.562 16.737 1.00 79.06 231 PRO A C 1
ATOM 1811 O O . PRO A 1 231 ? 18.705 5.624 16.910 1.00 79.06 231 PRO A O 1
ATOM 1814 N N . THR A 1 232 ? 18.711 3.455 16.314 1.00 80.62 232 THR A N 1
ATOM 1815 C CA . THR A 1 232 ? 20.122 3.427 15.931 1.00 80.62 232 THR A CA 1
ATOM 1816 C C . THR A 1 232 ? 20.345 4.427 14.789 1.00 80.62 232 THR A C 1
ATOM 1818 O O . THR A 1 232 ? 19.532 4.457 13.859 1.00 80.62 232 THR A O 1
ATOM 1821 N N . PRO A 1 233 ? 21.394 5.270 14.843 1.00 81.88 233 PRO A N 1
ATOM 1822 C CA . PRO A 1 233 ? 21.676 6.235 13.785 1.00 81.88 233 PRO A CA 1
ATOM 1823 C C . PRO A 1 233 ? 21.769 5.524 12.431 1.00 81.88 233 PRO A C 1
ATOM 1825 O O . PRO A 1 233 ? 22.455 4.508 12.298 1.00 81.88 233 PRO A O 1
ATOM 1828 N N . ARG A 1 234 ? 21.031 6.041 11.440 1.00 79.75 234 ARG A N 1
ATOM 1829 C CA . ARG A 1 234 ? 21.040 5.523 10.068 1.00 79.75 234 ARG A CA 1
ATOM 1830 C C . ARG A 1 234 ? 22.455 5.692 9.516 1.00 79.75 234 ARG A C 1
ATOM 1832 O O . ARG A 1 234 ? 23.006 6.782 9.597 1.00 79.75 234 ARG A O 1
ATOM 1839 N N . GLN A 1 235 ? 23.052 4.614 9.016 1.00 81.81 235 GLN A N 1
ATOM 1840 C CA . GLN A 1 235 ? 24.342 4.709 8.343 1.00 81.81 235 GLN A CA 1
ATOM 1841 C C . GLN A 1 235 ? 24.118 5.278 6.944 1.00 81.81 235 GLN A C 1
ATOM 1843 O O . GLN A 1 235 ? 23.365 4.702 6.157 1.00 81.81 235 GLN A O 1
ATOM 1848 N N . ASP A 1 236 ? 24.757 6.407 6.652 1.00 86.25 236 ASP A N 1
ATOM 1849 C CA . ASP A 1 236 ? 24.701 7.029 5.335 1.00 86.25 236 ASP A CA 1
ATOM 1850 C C . ASP A 1 236 ? 25.489 6.174 4.337 1.00 86.25 236 ASP A C 1
ATOM 1852 O O . ASP A 1 236 ? 26.696 5.963 4.474 1.00 86.25 236 ASP A O 1
ATOM 1856 N N . VAL A 1 237 ? 24.796 5.638 3.333 1.00 91.62 237 VAL A N 1
ATOM 1857 C CA . VAL A 1 237 ? 25.420 4.866 2.255 1.00 91.62 237 VAL A CA 1
ATOM 1858 C C . VAL A 1 237 ? 25.950 5.840 1.207 1.00 91.62 23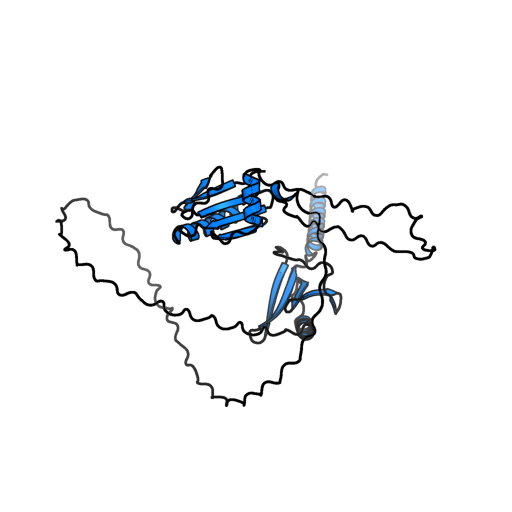7 VAL A C 1
ATOM 1860 O O . VAL A 1 237 ? 25.187 6.636 0.666 1.00 91.62 237 VAL A O 1
ATOM 1863 N N . ASN A 1 238 ? 27.248 5.770 0.900 1.00 95.75 238 ASN A N 1
ATOM 1864 C CA . ASN A 1 238 ? 27.877 6.596 -0.128 1.00 95.75 238 ASN A CA 1
ATOM 1865 C C . ASN A 1 238 ? 27.437 6.140 -1.540 1.00 95.75 238 ASN A C 1
ATOM 1867 O O . ASN A 1 238 ? 27.773 5.020 -1.940 1.00 95.75 238 ASN A O 1
ATOM 1871 N N . PRO A 1 239 ? 26.747 6.984 -2.335 1.00 96.31 239 PRO A N 1
ATOM 1872 C CA . PRO A 1 239 ? 26.267 6.602 -3.664 1.00 96.31 239 PRO A CA 1
ATOM 1873 C C . PRO A 1 239 ? 27.375 6.186 -4.632 1.00 96.31 239 PRO A C 1
ATOM 1875 O O . PRO A 1 239 ? 27.179 5.282 -5.436 1.00 96.31 239 PRO A O 1
ATOM 1878 N N . LYS A 1 240 ? 28.562 6.797 -4.541 1.00 96.75 240 LYS A N 1
ATOM 1879 C CA . LYS A 1 240 ? 29.665 6.510 -5.472 1.00 96.75 240 LYS A CA 1
ATOM 1880 C C . LYS A 1 240 ? 30.195 5.085 -5.329 1.00 96.75 240 LYS A C 1
ATOM 1882 O O . LYS A 1 240 ? 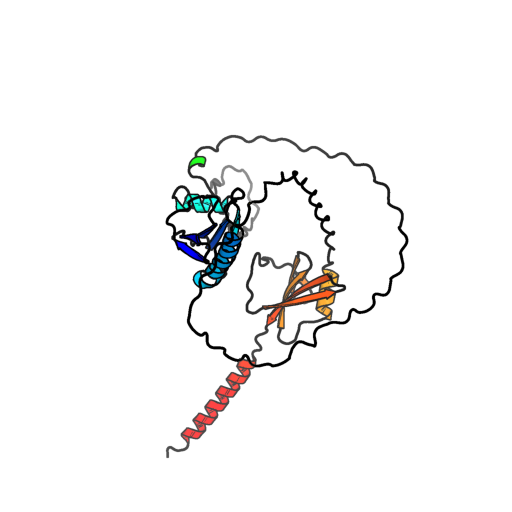30.427 4.416 -6.330 1.00 96.75 240 LYS A O 1
ATOM 1887 N N . GLU A 1 241 ? 30.358 4.623 -4.092 1.00 96.81 241 GLU A N 1
ATOM 1888 C CA . GLU A 1 241 ? 30.789 3.251 -3.794 1.00 96.81 241 GLU A CA 1
ATOM 1889 C C . GLU A 1 241 ? 29.738 2.239 -4.254 1.00 96.81 241 GLU A C 1
ATOM 1891 O O . GLU A 1 241 ? 30.065 1.244 -4.894 1.00 96.81 241 GLU A O 1
ATOM 1896 N N . ALA A 1 242 ? 28.464 2.541 -3.997 1.00 97.12 242 ALA A N 1
ATOM 1897 C CA . ALA A 1 242 ? 27.336 1.754 -4.477 1.00 97.12 242 ALA A CA 1
ATOM 1898 C C . ALA A 1 242 ? 27.319 1.619 -6.012 1.00 97.12 242 ALA A C 1
ATOM 1900 O O . ALA A 1 242 ? 27.096 0.524 -6.525 1.00 97.12 242 ALA A O 1
ATOM 1901 N N . PHE A 1 243 ? 27.579 2.704 -6.748 1.00 97.62 243 PHE A N 1
ATOM 1902 C CA . PHE A 1 243 ? 27.624 2.683 -8.213 1.00 97.62 243 PHE A CA 1
ATOM 1903 C C . PHE A 1 243 ? 28.806 1.880 -8.761 1.00 97.62 243 PHE A C 1
ATOM 1905 O O . PHE A 1 243 ? 28.627 1.124 -9.714 1.00 97.62 243 PHE A O 1
ATOM 1912 N N . ALA A 1 244 ? 29.982 1.983 -8.137 1.00 97.31 244 ALA A N 1
ATOM 1913 C CA . ALA A 1 244 ? 31.135 1.160 -8.499 1.00 97.31 244 ALA A CA 1
ATOM 1914 C C . ALA A 1 244 ? 30.837 -0.336 -8.295 1.00 97.31 244 ALA A C 1
ATOM 1916 O O . ALA A 1 244 ? 31.079 -1.142 -9.192 1.00 97.31 244 ALA A O 1
ATOM 1917 N N . LEU A 1 245 ? 30.213 -0.686 -7.166 1.00 97.12 245 LEU A N 1
ATOM 1918 C CA . LEU A 1 245 ? 29.840 -2.061 -6.836 1.00 97.12 245 LEU A CA 1
ATOM 1919 C C . LEU A 1 245 ? 28.893 -2.676 -7.881 1.00 97.12 245 LEU A C 1
ATOM 1921 O O . LEU A 1 245 ? 29.089 -3.807 -8.317 1.00 97.12 245 LEU A O 1
ATOM 1925 N N . ILE A 1 246 ? 27.866 -1.942 -8.321 1.00 97.31 246 ILE A N 1
ATOM 1926 C CA . ILE A 1 246 ? 26.924 -2.457 -9.334 1.00 97.31 246 ILE A CA 1
ATOM 1927 C C . ILE A 1 246 ? 27.483 -2.445 -10.759 1.00 97.31 246 ILE A C 1
ATOM 1929 O O . ILE A 1 246 ? 27.003 -3.205 -11.605 1.00 97.31 246 ILE A O 1
ATOM 1933 N N . GLN A 1 247 ? 28.466 -1.591 -11.051 1.00 96.88 247 GLN A N 1
ATOM 1934 C CA . GLN A 1 247 ? 29.207 -1.652 -12.310 1.00 96.88 247 GLN A CA 1
ATOM 1935 C C . GLN A 1 247 ? 30.089 -2.903 -12.355 1.00 96.88 247 GLN A C 1
ATOM 1937 O O . GLN A 1 247 ? 30.076 -3.604 -13.362 1.00 96.88 247 GLN A O 1
ATOM 1942 N N . GLU A 1 248 ? 30.772 -3.227 -11.254 1.00 97.19 248 GLU A N 1
ATOM 1943 C CA . GLU A 1 248 ? 31.594 -4.435 -11.124 1.00 97.19 248 GLU A CA 1
ATOM 1944 C C . GLU A 1 248 ? 30.758 -5.720 -11.228 1.00 97.19 248 GLU A C 1
ATOM 1946 O O . GLU A 1 248 ? 31.115 -6.642 -11.959 1.00 97.19 248 GLU A O 1
ATOM 1951 N N . LEU A 1 249 ? 29.609 -5.772 -10.548 1.00 97.25 249 LEU A N 1
ATOM 1952 C CA . LEU A 1 249 ? 28.727 -6.944 -10.564 1.00 97.25 249 LEU A CA 1
ATOM 1953 C C . LEU A 1 249 ? 28.023 -7.176 -11.908 1.00 97.25 249 LEU A C 1
ATOM 1955 O O . LEU A 1 249 ? 27.523 -8.278 -12.149 1.00 97.25 249 LEU A O 1
ATOM 1959 N N . GLY A 1 250 ? 27.933 -6.143 -12.748 1.00 97.12 250 GLY A N 1
ATOM 1960 C CA . GLY A 1 250 ? 27.195 -6.179 -14.003 1.00 97.12 250 GLY A CA 1
ATOM 1961 C C . GLY A 1 250 ? 25.686 -6.406 -13.839 1.00 97.12 250 GLY A C 1
ATOM 1962 O O . GLY A 1 250 ? 25.137 -6.555 -12.739 1.00 97.12 250 GLY A O 1
ATOM 1963 N N . VAL A 1 251 ? 24.995 -6.421 -14.979 1.00 97.19 251 VAL A N 1
ATOM 1964 C CA . VAL A 1 251 ? 23.564 -6.737 -15.053 1.00 97.19 251 VAL A CA 1
ATOM 1965 C C . VAL A 1 251 ? 23.404 -8.233 -15.361 1.00 97.19 251 VAL A C 1
ATOM 1967 O O . VAL A 1 251 ? 24.100 -8.738 -16.244 1.00 97.19 251 VAL A O 1
ATOM 1970 N N . PRO A 1 252 ? 22.516 -8.966 -14.662 1.00 97.19 252 PRO A N 1
ATOM 1971 C CA . PRO A 1 252 ? 22.245 -10.367 -14.972 1.00 97.19 252 PRO A CA 1
ATOM 1972 C C . PRO A 1 252 ? 21.781 -10.571 -16.421 1.00 97.19 252 PRO A C 1
ATOM 1974 O O . PRO A 1 252 ? 21.060 -9.743 -16.978 1.00 97.19 252 PRO A O 1
ATOM 1977 N N . ALA A 1 253 ? 22.150 -11.704 -17.023 1.00 95.56 253 ALA A N 1
ATOM 1978 C CA . ALA A 1 253 ? 21.768 -12.027 -18.396 1.00 95.56 253 ALA A CA 1
ATOM 1979 C C . ALA A 1 253 ? 20.237 -12.035 -18.583 1.00 95.56 253 ALA A C 1
ATOM 1981 O O . ALA A 1 253 ? 19.507 -12.606 -17.772 1.00 95.56 253 ALA A O 1
ATOM 1982 N N . GLY A 1 254 ? 19.759 -11.416 -19.668 1.00 94.69 254 GLY A N 1
ATOM 1983 C CA . GLY A 1 254 ? 18.327 -11.301 -19.976 1.00 94.69 254 GLY A CA 1
ATOM 1984 C C . GLY A 1 254 ? 17.600 -10.173 -19.237 1.00 94.69 254 GLY A C 1
ATOM 1985 O O . GLY A 1 254 ? 16.376 -10.082 -19.328 1.00 94.69 254 GLY A O 1
ATOM 1986 N N . TYR A 1 255 ? 18.328 -9.311 -18.528 1.00 97.06 255 TYR A N 1
ATOM 1987 C CA . TYR A 1 255 ? 17.780 -8.146 -17.844 1.00 97.06 255 TYR A CA 1
ATOM 1988 C C . TYR A 1 255 ? 18.517 -6.871 -18.243 1.00 97.06 255 TYR A C 1
ATOM 1990 O O . TYR A 1 255 ? 19.698 -6.895 -18.581 1.00 97.06 255 TYR A O 1
ATOM 1998 N N . GLU A 1 256 ? 17.807 -5.753 -18.165 1.00 96.50 256 GLU A N 1
ATOM 1999 C CA . GLU A 1 256 ? 18.362 -4.408 -18.204 1.00 96.50 256 GLU A CA 1
ATOM 2000 C C . GLU A 1 256 ? 18.104 -3.713 -16.865 1.00 96.50 256 GLU A C 1
ATOM 2002 O O . GLU A 1 256 ? 17.137 -4.004 -16.154 1.00 96.50 256 GLU A O 1
ATOM 2007 N N . ARG A 1 257 ? 18.999 -2.802 -16.491 1.00 97.50 257 ARG A N 1
ATOM 2008 C CA . ARG A 1 257 ? 18.871 -2.031 -15.257 1.00 97.50 257 ARG A CA 1
ATOM 2009 C C . ARG A 1 257 ? 17.973 -0.826 -15.512 1.00 97.50 257 ARG A C 1
ATOM 2011 O O . ARG A 1 257 ? 18.355 0.072 -16.254 1.00 97.50 257 ARG A O 1
ATOM 2018 N N . ASP A 1 258 ? 16.804 -0.800 -14.880 1.00 96.00 258 ASP A N 1
ATOM 2019 C CA . ASP A 1 258 ? 15.832 0.280 -15.065 1.00 96.00 258 ASP A CA 1
ATOM 2020 C C . ASP A 1 258 ? 15.970 1.363 -13.985 1.00 96.00 258 ASP A C 1
ATOM 2022 O O . ASP A 1 258 ? 16.115 2.544 -14.304 1.00 96.00 258 ASP A O 1
ATOM 2026 N N . LEU A 1 259 ? 16.003 0.969 -12.705 1.00 96.31 259 LEU A N 1
ATOM 2027 C CA . LEU A 1 259 ? 16.186 1.889 -11.576 1.00 96.31 259 LEU A CA 1
ATOM 2028 C C . LEU A 1 259 ? 17.199 1.345 -10.567 1.00 96.31 259 LEU A C 1
ATOM 2030 O O . LEU A 1 259 ? 17.358 0.137 -10.396 1.00 96.31 259 LEU A O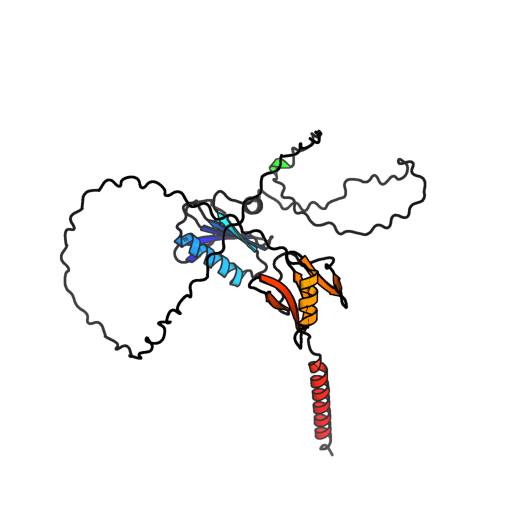 1
ATOM 2034 N N . VAL A 1 260 ? 17.861 2.259 -9.867 1.00 97.38 260 VAL A N 1
ATOM 2035 C CA . VAL A 1 260 ? 18.797 1.972 -8.779 1.00 97.38 260 VAL A CA 1
ATOM 2036 C C . VAL A 1 260 ? 18.426 2.824 -7.582 1.00 97.38 260 VAL A C 1
ATOM 2038 O O . VAL A 1 260 ? 18.272 4.036 -7.701 1.00 97.38 260 VAL A O 1
ATOM 2041 N N . ILE A 1 261 ? 18.309 2.200 -6.418 1.00 96.88 261 ILE A N 1
ATOM 2042 C CA . ILE A 1 261 ? 17.991 2.872 -5.164 1.00 96.88 261 ILE A CA 1
ATOM 2043 C C . ILE A 1 261 ? 19.196 2.733 -4.238 1.00 96.88 261 ILE A C 1
ATOM 2045 O O . ILE A 1 261 ? 19.638 1.617 -3.947 1.00 96.88 261 ILE A O 1
ATOM 2049 N N . VAL A 1 262 ? 19.723 3.868 -3.776 1.00 97.25 262 VAL A N 1
ATOM 2050 C CA . VAL A 1 262 ? 20.845 3.932 -2.829 1.00 97.25 262 VAL A CA 1
ATOM 2051 C C . VAL A 1 262 ? 20.480 4.866 -1.685 1.00 97.25 262 VAL A C 1
ATOM 2053 O O . VAL A 1 262 ? 20.254 6.060 -1.891 1.00 97.25 262 VAL A O 1
ATOM 2056 N N . GLY A 1 263 ? 20.408 4.324 -0.469 1.00 94.75 263 GLY A N 1
ATOM 2057 C CA . GLY A 1 263 ? 19.906 5.065 0.686 1.00 94.75 263 GLY A CA 1
ATOM 2058 C C . GLY A 1 263 ? 18.474 5.551 0.444 1.00 94.75 263 GLY A C 1
ATOM 2059 O O . GLY A 1 263 ? 17.564 4.745 0.269 1.00 94.75 263 GLY A O 1
ATOM 2060 N N . THR A 1 264 ? 18.280 6.870 0.428 1.00 92.56 264 THR A N 1
ATOM 2061 C CA . THR A 1 264 ? 16.993 7.521 0.121 1.00 92.56 264 THR A CA 1
ATOM 2062 C C . THR A 1 264 ? 16.895 8.033 -1.319 1.00 92.56 264 THR A C 1
ATOM 2064 O O . THR A 1 264 ? 15.878 8.619 -1.679 1.00 92.56 264 THR A O 1
ATOM 2067 N N . GLY A 1 265 ? 17.948 7.880 -2.125 1.00 94.69 265 GLY A N 1
ATOM 2068 C CA . GLY A 1 265 ? 18.006 8.371 -3.500 1.00 94.69 265 GLY A CA 1
ATOM 2069 C C . GLY A 1 265 ? 17.566 7.320 -4.516 1.00 94.69 265 GLY A C 1
ATOM 2070 O O . GLY A 1 265 ? 17.846 6.131 -4.351 1.00 94.69 265 GLY A O 1
ATOM 2071 N N . VAL A 1 266 ? 16.918 7.777 -5.588 1.00 96.25 266 VAL A N 1
ATOM 2072 C CA . VAL A 1 266 ? 16.553 6.969 -6.759 1.00 96.25 266 VAL A CA 1
ATOM 2073 C C . VAL A 1 266 ? 17.318 7.497 -7.968 1.00 96.25 266 VAL A C 1
ATOM 2075 O O . VAL A 1 266 ? 17.368 8.703 -8.200 1.00 96.25 266 VAL A O 1
ATOM 2078 N N . TYR A 1 267 ? 17.904 6.588 -8.737 1.00 97.50 267 TYR A N 1
ATOM 2079 C CA . TYR A 1 267 ? 18.777 6.888 -9.862 1.00 97.50 267 TYR A CA 1
ATOM 2080 C C . TYR A 1 267 ? 18.420 6.020 -11.068 1.00 97.50 267 TYR A C 1
ATOM 2082 O O . TYR A 1 267 ? 17.984 4.877 -10.926 1.00 97.50 267 TYR A O 1
ATOM 2090 N N . LYS A 1 268 ? 18.648 6.554 -12.266 1.00 96.75 268 LYS A N 1
ATOM 2091 C CA . LYS A 1 268 ? 18.544 5.847 -13.541 1.00 96.75 268 LYS A CA 1
ATOM 2092 C C . LYS A 1 268 ? 19.907 5.844 -14.221 1.00 96.75 268 LYS A C 1
ATOM 2094 O O . LYS A 1 268 ? 20.598 6.864 -14.233 1.00 96.75 268 LYS A O 1
ATOM 2099 N N . GLN A 1 269 ? 20.296 4.699 -14.771 1.00 96.06 269 GLN A N 1
ATOM 2100 C CA . GLN A 1 269 ? 21.550 4.590 -15.508 1.00 96.06 269 GLN A CA 1
ATOM 2101 C C . GLN A 1 269 ? 21.410 5.282 -16.874 1.00 96.06 269 GLN A C 1
ATOM 2103 O O . GLN A 1 269 ? 20.494 4.971 -17.635 1.00 96.06 269 GLN A O 1
ATOM 2108 N N . GLN A 1 270 ? 22.313 6.213 -17.186 1.00 95.31 270 GLN A N 1
ATOM 2109 C CA . GLN A 1 270 ? 22.437 6.861 -18.494 1.00 95.31 270 GLN A CA 1
ATOM 2110 C C . GLN A 1 270 ? 23.890 6.751 -18.967 1.00 95.31 270 GLN A C 1
ATOM 2112 O O . GLN A 1 270 ? 24.773 7.471 -18.507 1.00 95.31 270 GLN A O 1
ATOM 2117 N N . GLY A 1 271 ? 24.152 5.800 -19.867 1.00 93.25 271 GLY A N 1
ATOM 2118 C CA . GLY A 1 271 ? 25.519 5.442 -20.245 1.00 93.25 271 GLY A CA 1
ATOM 2119 C C . GLY A 1 271 ? 26.291 4.869 -19.051 1.00 93.25 271 GLY A C 1
ATOM 2120 O O . GLY A 1 271 ? 25.878 3.862 -18.466 1.00 93.25 271 GLY A O 1
ATOM 2121 N N . ASN A 1 272 ? 27.395 5.525 -18.687 1.00 93.12 272 ASN A N 1
ATOM 2122 C CA . ASN A 1 272 ? 28.224 5.149 -17.537 1.00 93.12 272 ASN A CA 1
ATOM 2123 C C . ASN A 1 272 ? 27.842 5.881 -16.242 1.00 93.12 272 ASN A C 1
ATOM 2125 O O . ASN A 1 272 ? 28.328 5.501 -15.177 1.00 93.12 272 ASN A O 1
ATOM 2129 N N . ASP A 1 273 ? 26.969 6.886 -16.320 1.00 95.69 273 ASP A N 1
ATOM 2130 C CA . ASP A 1 273 ? 26.591 7.717 -15.182 1.00 95.69 273 ASP A CA 1
ATOM 2131 C C . ASP A 1 273 ? 25.216 7.339 -14.621 1.00 95.69 273 ASP A C 1
ATOM 2133 O O . ASP A 1 273 ? 24.368 6.736 -15.288 1.00 95.69 273 ASP A O 1
ATOM 2137 N N . PHE A 1 274 ? 24.992 7.717 -13.364 1.00 97.12 274 PHE A N 1
ATOM 2138 C CA . PHE A 1 274 ? 23.722 7.556 -12.664 1.00 97.12 274 PHE A CA 1
ATOM 2139 C C . PHE A 1 274 ? 23.136 8.930 -12.370 1.00 97.12 274 PHE A C 1
ATOM 2141 O O . PHE A 1 274 ? 23.705 9.712 -11.608 1.00 97.12 274 PHE A O 1
ATOM 2148 N N . LEU A 1 275 ? 21.986 9.216 -12.974 1.00 96.81 275 LEU A N 1
ATOM 2149 C CA . LEU A 1 275 ? 21.300 10.496 -12.836 1.00 96.81 275 LEU A CA 1
ATOM 2150 C C . LEU A 1 275 ? 19.975 10.304 -12.109 1.00 96.81 275 LEU A C 1
ATOM 2152 O O . LEU A 1 275 ? 19.321 9.269 -12.238 1.00 96.81 275 LEU A O 1
ATOM 2156 N N . ILE A 1 276 ? 19.577 11.310 -11.337 1.00 96.50 276 ILE A N 1
ATOM 2157 C CA . ILE A 1 276 ? 18.258 11.329 -10.705 1.00 96.50 276 ILE A CA 1
ATOM 2158 C C . ILE A 1 276 ? 17.226 11.527 -11.827 1.00 96.50 276 ILE A C 1
ATOM 2160 O O . ILE A 1 276 ? 17.366 12.480 -12.599 1.00 96.50 276 ILE A O 1
ATOM 2164 N N . PRO A 1 277 ? 16.233 10.632 -11.981 1.00 94.19 277 PRO A N 1
ATOM 2165 C CA . PRO A 1 277 ? 15.197 10.812 -12.990 1.00 94.19 277 PRO A CA 1
ATOM 2166 C C . PRO A 1 277 ? 14.386 12.086 -12.686 1.00 94.19 277 PRO A C 1
ATOM 2168 O O . PRO A 1 277 ? 14.173 12.382 -11.511 1.00 94.19 277 PRO A O 1
ATOM 2171 N N . PRO A 1 278 ? 13.929 12.835 -13.710 1.00 92.25 278 PRO A N 1
ATOM 2172 C CA . PRO A 1 278 ? 13.185 14.082 -13.505 1.00 92.25 278 PRO A CA 1
ATOM 2173 C C . PRO A 1 278 ? 11.884 13.861 -12.724 1.00 92.25 278 PRO A C 1
ATOM 2175 O O . PRO A 1 278 ? 11.572 14.652 -11.842 1.00 92.25 278 PRO A O 1
ATOM 2178 N N . ASP A 1 279 ? 11.203 12.743 -12.986 1.00 90.44 279 ASP A N 1
ATOM 2179 C CA . ASP A 1 279 ? 9.977 12.329 -12.306 1.00 90.44 279 ASP A CA 1
ATOM 2180 C C . ASP A 1 279 ? 10.186 10.935 -11.691 1.00 90.44 279 ASP A C 1
ATOM 2182 O O . ASP A 1 279 ? 9.890 9.916 -12.332 1.00 90.44 279 ASP A O 1
ATOM 2186 N N . PRO A 1 280 ? 10.782 10.837 -10.485 1.00 87.88 280 PRO A N 1
ATOM 2187 C CA . PRO A 1 280 ? 10.930 9.555 -9.816 1.00 87.88 280 PRO A CA 1
ATOM 2188 C C . PRO A 1 280 ? 9.539 8.986 -9.493 1.00 87.88 280 PRO A C 1
ATOM 2190 O O . PRO A 1 280 ? 8.656 9.726 -9.060 1.00 87.88 280 PRO A O 1
ATOM 2193 N N . PRO A 1 281 ? 9.316 7.675 -9.675 1.00 83.31 281 PRO A N 1
ATOM 2194 C CA . PRO A 1 281 ? 8.053 7.064 -9.289 1.00 83.31 281 PRO A CA 1
ATOM 2195 C C . PRO A 1 281 ? 7.863 7.183 -7.771 1.00 83.31 281 PRO A C 1
ATOM 2197 O O . PRO A 1 281 ? 8.637 6.623 -6.994 1.00 83.31 281 PRO A O 1
ATOM 2200 N N . GLU A 1 282 ? 6.827 7.909 -7.352 1.00 82.50 282 GLU A N 1
ATOM 2201 C CA . GLU A 1 282 ? 6.449 8.058 -5.946 1.00 82.50 282 GLU A CA 1
ATOM 2202 C C . GLU A 1 282 ? 5.305 7.106 -5.561 1.00 82.50 282 GLU A C 1
ATOM 2204 O O . GLU A 1 282 ? 4.429 6.773 -6.361 1.00 82.50 282 GLU A O 1
ATOM 2209 N N . GLY A 1 283 ? 5.288 6.686 -4.294 1.00 83.31 283 GLY A N 1
ATOM 2210 C CA . GLY A 1 283 ? 4.226 5.852 -3.731 1.00 83.31 283 GLY A CA 1
ATOM 2211 C C . GLY A 1 283 ? 4.397 4.349 -3.969 1.00 83.31 283 GLY A C 1
ATOM 2212 O O . GLY A 1 283 ? 5.497 3.835 -4.168 1.00 83.31 283 GLY A O 1
ATOM 2213 N N . VAL A 1 284 ? 3.288 3.613 -3.863 1.00 78.38 284 VAL A N 1
ATOM 2214 C CA . VAL A 1 284 ? 3.266 2.160 -4.078 1.00 78.38 284 VAL A CA 1
ATOM 2215 C C . VAL A 1 284 ? 3.135 1.905 -5.574 1.00 78.38 284 VAL A C 1
ATOM 2217 O O . VAL A 1 284 ? 2.052 2.066 -6.131 1.00 78.38 284 VAL A O 1
ATOM 2220 N N . PHE A 1 285 ? 4.224 1.488 -6.216 1.00 78.56 285 PHE A N 1
ATOM 2221 C CA . PHE A 1 285 ? 4.213 1.091 -7.619 1.00 78.56 285 PHE A CA 1
ATOM 2222 C C . PHE A 1 285 ? 4.294 -0.435 -7.736 1.00 78.56 285 PHE A C 1
ATOM 2224 O O . PHE A 1 285 ? 5.146 -1.084 -7.129 1.00 78.56 285 PHE A O 1
ATOM 2231 N N . LEU A 1 286 ? 3.378 -1.018 -8.508 1.00 79.00 286 LEU A N 1
ATOM 2232 C CA . LEU A 1 286 ? 3.448 -2.419 -8.908 1.00 79.00 286 LEU A CA 1
ATOM 2233 C C . LEU A 1 286 ? 4.183 -2.481 -10.243 1.00 79.00 286 LEU A C 1
ATOM 2235 O O . LEU A 1 286 ? 3.754 -1.866 -11.215 1.00 79.00 286 LEU A O 1
ATOM 2239 N N . ALA A 1 287 ? 5.284 -3.220 -10.285 1.00 85.69 287 ALA A N 1
ATOM 2240 C CA . ALA A 1 287 ? 6.050 -3.430 -11.502 1.00 85.69 287 ALA A CA 1
ATOM 2241 C C . ALA A 1 287 ? 6.052 -4.925 -11.838 1.00 85.69 287 ALA A C 1
ATOM 2243 O O . ALA A 1 287 ? 6.927 -5.669 -11.405 1.00 85.69 287 ALA A O 1
ATOM 2244 N N . HIS A 1 288 ? 5.017 -5.374 -12.554 1.00 86.19 288 HIS A N 1
ATOM 2245 C CA . HIS A 1 288 ? 4.812 -6.791 -12.889 1.00 86.19 288 HIS A CA 1
ATOM 2246 C C . HIS A 1 288 ? 5.917 -7.372 -13.786 1.00 86.19 288 HIS A C 1
ATOM 2248 O O . HIS A 1 288 ? 6.156 -8.575 -13.767 1.00 86.19 288 HIS A O 1
ATOM 2254 N N . ASP A 1 289 ? 6.592 -6.517 -14.549 1.00 91.69 289 ASP A N 1
ATOM 2255 C CA . ASP A 1 289 ? 7.678 -6.836 -15.475 1.00 91.69 289 ASP A CA 1
ATOM 2256 C C . ASP A 1 289 ? 9.075 -6.562 -14.890 1.00 91.69 289 ASP A C 1
ATOM 2258 O O . ASP A 1 289 ? 10.081 -6.689 -15.598 1.00 91.69 289 ASP A O 1
ATOM 2262 N N . ARG A 1 290 ? 9.156 -6.182 -13.606 1.00 95.31 290 ARG A N 1
ATOM 2263 C CA . ARG A 1 290 ? 10.420 -5.845 -12.947 1.00 95.31 290 ARG A CA 1
ATOM 2264 C C . ARG A 1 290 ? 10.717 -6.760 -11.772 1.00 95.31 290 ARG A C 1
ATOM 2266 O O . ARG A 1 290 ? 9.834 -7.174 -11.027 1.00 95.31 290 ARG A O 1
ATOM 2273 N N . VAL A 1 291 ? 12.001 -7.038 -11.587 1.00 96.31 291 VAL A N 1
ATOM 2274 C CA . VAL A 1 291 ? 12.515 -7.892 -10.519 1.00 96.31 291 VAL A CA 1
ATOM 2275 C C . VAL A 1 291 ? 13.481 -7.075 -9.662 1.00 96.31 291 VAL A C 1
ATOM 2277 O O . VAL A 1 291 ? 14.468 -6.557 -10.192 1.00 96.31 291 VAL A O 1
ATOM 2280 N N . PRO A 1 292 ? 13.235 -6.937 -8.348 1.00 97.38 292 PRO A N 1
ATOM 2281 C CA . PRO A 1 292 ? 14.187 -6.290 -7.463 1.00 97.38 292 PRO A CA 1
ATOM 2282 C C . PRO A 1 292 ? 15.369 -7.226 -7.169 1.00 97.38 292 PRO A C 1
ATOM 2284 O O . PRO A 1 292 ? 15.182 -8.393 -6.824 1.00 97.38 292 PRO A O 1
ATOM 2287 N N . ARG A 1 293 ? 16.593 -6.703 -7.245 1.00 97.69 293 ARG A N 1
ATOM 2288 C CA . ARG A 1 293 ? 17.829 -7.365 -6.808 1.00 97.69 293 ARG A CA 1
ATOM 2289 C C . ARG A 1 293 ? 18.465 -6.534 -5.701 1.00 97.69 293 ARG A C 1
ATOM 2291 O O . ARG A 1 293 ? 18.791 -5.369 -5.896 1.00 97.69 293 ARG A O 1
ATOM 2298 N N . ILE A 1 294 ? 18.626 -7.135 -4.525 1.00 97.94 294 ILE A N 1
ATOM 2299 C CA . ILE A 1 294 ? 19.170 -6.466 -3.337 1.00 97.94 294 ILE A CA 1
ATOM 2300 C C . ILE A 1 294 ? 20.630 -6.876 -3.168 1.00 97.94 294 ILE A C 1
ATOM 2302 O O . ILE A 1 294 ? 20.941 -8.067 -3.160 1.00 97.94 294 ILE A O 1
ATOM 2306 N N . ILE A 1 295 ? 21.512 -5.894 -3.001 1.00 97.56 295 ILE A N 1
ATOM 2307 C CA . ILE A 1 295 ? 22.939 -6.106 -2.768 1.00 97.56 295 ILE A CA 1
ATOM 2308 C C . ILE A 1 295 ? 23.249 -5.730 -1.320 1.00 97.56 295 ILE A C 1
ATOM 2310 O O . ILE A 1 295 ? 23.049 -4.588 -0.894 1.00 97.56 295 ILE A O 1
ATOM 2314 N N . ILE A 1 296 ? 23.704 -6.724 -0.556 1.00 96.75 296 ILE A N 1
ATOM 2315 C CA . ILE A 1 296 ? 23.954 -6.630 0.884 1.00 96.75 296 ILE A CA 1
ATOM 2316 C C . ILE A 1 296 ? 25.436 -6.873 1.142 1.00 96.75 296 ILE A C 1
ATOM 2318 O O . ILE A 1 296 ? 25.983 -7.883 0.706 1.00 96.75 296 ILE A O 1
ATOM 2322 N N . GLU A 1 297 ? 26.059 -5.988 1.911 1.00 95.12 297 GLU A N 1
ATOM 2323 C CA . GLU A 1 297 ? 27.446 -6.117 2.345 1.00 95.12 297 GLU A CA 1
ATOM 2324 C C . GLU A 1 297 ? 27.516 -5.897 3.859 1.00 95.12 297 GLU A C 1
ATOM 2326 O O . GLU A 1 297 ? 26.982 -4.916 4.376 1.00 95.12 297 GLU A O 1
ATOM 2331 N N . ASN A 1 298 ? 28.136 -6.826 4.592 1.00 94.12 298 ASN A N 1
ATOM 2332 C CA . ASN A 1 298 ? 28.249 -6.772 6.058 1.00 94.12 298 ASN A CA 1
ATOM 2333 C C . ASN A 1 298 ? 26.896 -6.628 6.790 1.00 94.12 298 ASN A C 1
ATOM 2335 O O . ASN A 1 298 ? 26.802 -5.979 7.829 1.00 94.12 298 ASN A O 1
ATOM 2339 N N . GLY A 1 299 ? 25.834 -7.227 6.238 1.00 92.81 299 GLY A N 1
ATOM 2340 C CA . GLY A 1 299 ? 24.475 -7.140 6.787 1.00 92.81 299 GLY A CA 1
ATOM 2341 C C . GLY A 1 299 ? 23.766 -5.808 6.518 1.00 92.81 299 GLY A C 1
ATOM 2342 O O . GLY A 1 299 ? 22.680 -5.585 7.047 1.00 92.81 299 GLY A O 1
ATOM 2343 N N . ILE A 1 300 ? 24.352 -4.936 5.695 1.00 92.94 300 ILE A N 1
ATOM 2344 C CA . ILE A 1 300 ? 23.808 -3.625 5.345 1.00 92.94 300 ILE A CA 1
ATOM 2345 C C . ILE A 1 300 ? 23.409 -3.630 3.876 1.00 92.94 300 ILE A C 1
ATOM 2347 O O . ILE A 1 300 ? 24.188 -4.028 3.009 1.00 92.94 300 ILE A O 1
ATOM 2351 N N . VAL A 1 301 ? 22.191 -3.175 3.586 1.00 95.88 301 VAL A N 1
ATOM 2352 C CA . VAL A 1 301 ? 21.730 -2.992 2.207 1.00 95.88 301 VAL A CA 1
ATOM 2353 C C . VAL A 1 301 ? 22.481 -1.811 1.604 1.00 95.88 301 VAL A C 1
ATOM 2355 O O . VAL A 1 301 ? 22.305 -0.674 2.040 1.00 95.88 301 VAL A O 1
ATOM 2358 N N . LYS A 1 302 ? 23.328 -2.085 0.612 1.00 97.19 302 LYS A N 1
ATOM 2359 C CA . LYS A 1 302 ? 24.083 -1.054 -0.106 1.00 97.19 302 LYS A CA 1
ATOM 2360 C C . LYS A 1 302 ? 23.271 -0.499 -1.267 1.00 97.19 302 LYS A C 1
ATOM 2362 O O . LYS A 1 302 ? 23.197 0.713 -1.434 1.00 97.19 302 LYS A O 1
ATOM 2367 N N . VAL A 1 303 ? 22.650 -1.385 -2.048 1.00 97.81 303 VAL A N 1
ATOM 2368 C CA . VAL A 1 303 ? 21.924 -1.024 -3.272 1.00 97.81 303 VAL A CA 1
ATOM 2369 C C . VAL A 1 303 ? 20.708 -1.920 -3.456 1.00 97.81 303 VAL A C 1
ATOM 2371 O O . VAL A 1 303 ? 20.758 -3.118 -3.171 1.00 97.81 303 VAL A O 1
ATOM 2374 N N . VAL A 1 304 ? 19.628 -1.344 -3.978 1.00 97.81 304 VAL A N 1
ATOM 2375 C CA . VAL A 1 304 ? 18.503 -2.093 -4.541 1.00 97.81 304 VAL A CA 1
ATOM 2376 C C . VAL A 1 304 ? 18.401 -1.754 -6.025 1.00 97.81 304 VAL A C 1
ATOM 2378 O O . VAL A 1 304 ? 18.128 -0.614 -6.390 1.00 97.81 304 VAL A O 1
ATOM 2381 N N . GLU A 1 305 ? 18.642 -2.737 -6.886 1.00 97.44 305 GLU A N 1
ATOM 2382 C CA . GLU A 1 305 ? 18.436 -2.625 -8.329 1.00 97.44 305 GLU A CA 1
ATOM 2383 C C . GLU A 1 305 ? 17.009 -3.059 -8.670 1.00 97.44 305 GLU A C 1
ATOM 2385 O O . GLU A 1 305 ? 16.523 -4.070 -8.168 1.00 97.44 305 GLU A O 1
ATOM 2390 N N . VAL A 1 306 ? 16.343 -2.330 -9.556 1.00 97.25 306 VAL A N 1
ATOM 2391 C CA . VAL A 1 306 ? 15.089 -2.749 -10.182 1.00 97.25 306 VAL A CA 1
ATOM 2392 C C . VAL A 1 306 ? 15.418 -3.106 -11.623 1.00 97.25 306 VAL A C 1
ATOM 2394 O O . VAL A 1 306 ? 15.764 -2.243 -12.434 1.00 97.25 306 VAL A O 1
ATOM 2397 N N . LEU A 1 307 ? 15.367 -4.400 -11.918 1.00 97.62 307 LEU A N 1
ATOM 2398 C CA . LEU A 1 307 ? 15.740 -4.957 -13.209 1.00 97.62 307 LEU A CA 1
ATOM 2399 C C . LEU A 1 307 ? 14.493 -5.161 -14.058 1.00 97.62 307 LEU A C 1
ATOM 2401 O O . LEU A 1 307 ? 13.520 -5.738 -13.580 1.00 97.62 307 LEU A O 1
ATOM 2405 N N . LYS A 1 308 ? 14.526 -4.737 -15.318 1.00 96.56 308 LYS A N 1
ATOM 2406 C CA . LYS A 1 308 ? 13.479 -5.022 -16.297 1.00 96.56 308 LYS A CA 1
ATOM 2407 C C . LYS A 1 308 ? 13.925 -6.186 -17.172 1.00 96.56 308 LYS A C 1
ATOM 2409 O O . LYS A 1 308 ? 15.080 -6.245 -17.589 1.00 96.56 308 LYS A O 1
ATOM 2414 N N . LYS A 1 309 ? 13.039 -7.150 -17.418 1.00 95.56 309 LYS A N 1
ATOM 2415 C CA . LYS A 1 309 ? 13.362 -8.278 -18.296 1.00 95.56 309 LYS A CA 1
ATOM 2416 C C . LYS A 1 309 ? 13.497 -7.764 -19.730 1.00 95.56 309 LYS A C 1
ATOM 2418 O O . LYS A 1 309 ? 12.573 -7.138 -20.243 1.00 95.56 309 LYS A O 1
ATOM 2423 N N . ILE A 1 310 ? 14.629 -8.036 -20.377 1.00 94.31 310 ILE A N 1
ATOM 2424 C CA . ILE A 1 310 ? 14.778 -7.756 -21.804 1.00 94.31 310 ILE A CA 1
ATOM 2425 C C . ILE A 1 310 ? 13.929 -8.799 -22.516 1.00 94.31 310 ILE A C 1
ATOM 2427 O O . ILE A 1 310 ? 14.226 -9.997 -22.458 1.00 94.31 310 ILE A O 1
ATOM 2431 N N . GLU A 1 311 ? 12.863 -8.358 -23.177 1.00 89.25 311 GLU A N 1
ATOM 2432 C CA . GLU A 1 311 ? 12.145 -9.194 -24.129 1.00 89.25 311 GLU A CA 1
ATOM 2433 C C . GLU A 1 311 ? 13.113 -9.501 -25.263 1.00 89.25 311 GLU A C 1
ATOM 2435 O O . GLU A 1 311 ? 13.335 -8.709 -26.179 1.00 89.25 311 GLU A O 1
ATOM 2440 N N . THR A 1 312 ? 13.796 -10.635 -25.143 1.00 75.94 312 THR A N 1
ATOM 2441 C CA . THR A 1 312 ? 14.682 -11.102 -26.192 1.00 75.94 312 THR A CA 1
ATOM 2442 C C . THR A 1 312 ? 13.783 -11.287 -27.405 1.00 75.94 312 THR A C 1
ATOM 2444 O O . THR A 1 312 ? 12.875 -12.120 -27.371 1.00 75.94 312 THR A O 1
ATOM 2447 N N . LYS A 1 313 ? 14.015 -10.512 -28.470 1.00 62.72 313 LYS A N 1
ATOM 2448 C CA . LYS A 1 313 ? 13.361 -10.634 -29.787 1.00 62.72 313 LYS A CA 1
ATOM 2449 C C . LYS A 1 313 ? 13.605 -12.002 -30.453 1.00 62.72 313 LYS A C 1
ATOM 2451 O O . LYS A 1 313 ? 13.557 -12.135 -31.666 1.00 62.72 313 LYS A O 1
ATOM 2456 N N . THR A 1 314 ? 13.879 -13.051 -29.683 1.00 56.56 314 THR A N 1
ATOM 2457 C CA . THR A 1 314 ? 13.933 -14.436 -30.140 1.00 56.56 314 THR A CA 1
ATOM 2458 C C . THR A 1 314 ? 12.609 -14.850 -30.778 1.00 56.56 314 THR A C 1
ATOM 2460 O O . THR A 1 314 ? 12.639 -15.640 -31.712 1.00 56.56 314 THR A O 1
ATOM 2463 N N . LYS A 1 315 ? 11.477 -14.242 -30.379 1.00 55.38 315 LYS A N 1
ATOM 2464 C CA . LYS A 1 315 ? 10.202 -14.425 -31.086 1.00 55.38 315 LYS A CA 1
ATOM 2465 C C . LYS A 1 315 ? 10.287 -14.054 -32.567 1.00 55.38 315 LYS A C 1
ATOM 2467 O O . LYS A 1 315 ? 9.813 -14.835 -33.368 1.00 55.38 315 LYS A O 1
ATOM 2472 N N . GLU A 1 316 ? 10.984 -12.981 -32.949 1.00 59.31 316 GLU A N 1
ATOM 2473 C CA . GLU A 1 316 ? 11.123 -12.625 -34.373 1.00 59.31 316 GLU A CA 1
ATOM 2474 C C . GLU A 1 316 ? 11.896 -13.704 -35.157 1.00 59.31 316 GLU A C 1
ATOM 2476 O O . GLU A 1 316 ? 11.614 -13.930 -36.323 1.00 59.31 316 GLU A O 1
ATOM 2481 N N . LYS A 1 317 ? 12.840 -14.431 -34.538 1.00 60.88 317 LYS A N 1
ATOM 2482 C CA . LYS A 1 317 ? 13.558 -15.525 -35.222 1.00 60.88 317 LYS A CA 1
ATOM 2483 C C . LYS A 1 317 ? 12.771 -16.834 -35.279 1.00 60.88 317 LYS A C 1
ATOM 2485 O O . LYS A 1 317 ? 12.923 -17.573 -36.246 1.00 60.88 317 LYS A O 1
ATOM 2490 N N . GLU A 1 318 ? 11.978 -17.145 -34.256 1.00 66.25 318 GLU A N 1
ATOM 2491 C CA . GLU A 1 318 ? 11.097 -18.321 -34.280 1.00 66.25 318 GLU A CA 1
ATOM 2492 C C . GLU A 1 318 ? 9.889 -18.105 -35.193 1.00 66.25 318 GLU A C 1
ATOM 2494 O O . GLU A 1 318 ? 9.508 -19.029 -35.898 1.00 66.25 318 GLU A O 1
ATOM 2499 N N . GLU A 1 319 ? 9.340 -16.892 -35.238 1.00 75.25 319 GLU A N 1
ATOM 2500 C CA . GLU A 1 319 ? 8.224 -16.520 -36.109 1.00 75.25 319 GLU A CA 1
ATOM 2501 C C . GLU A 1 319 ? 8.654 -16.535 -37.581 1.00 75.25 319 GLU A C 1
ATOM 2503 O O . GLU A 1 319 ? 8.005 -17.195 -38.382 1.00 75.25 319 GLU A O 1
ATOM 2508 N N . VAL A 1 320 ? 9.831 -15.983 -37.913 1.00 78.38 320 VAL A N 1
ATOM 2509 C CA . VAL A 1 320 ? 10.401 -16.087 -39.272 1.00 78.38 320 VAL A CA 1
ATOM 2510 C C . VAL A 1 320 ? 10.679 -17.542 -39.671 1.00 78.38 320 VAL A C 1
ATOM 2512 O O . VAL A 1 320 ? 10.471 -17.915 -40.821 1.00 78.38 320 VAL A O 1
ATOM 2515 N N . LYS A 1 321 ? 11.126 -18.395 -38.739 1.00 84.44 321 LYS A N 1
ATOM 2516 C CA . LYS A 1 321 ? 11.339 -19.821 -39.035 1.00 84.44 321 LYS A CA 1
ATOM 2517 C C . LYS A 1 321 ? 10.016 -20.566 -39.243 1.00 84.44 321 LYS A C 1
ATOM 2519 O O . LYS A 1 321 ? 9.927 -21.406 -40.129 1.00 84.44 321 LYS A O 1
ATOM 2524 N N . LEU A 1 322 ? 8.996 -20.245 -38.448 1.00 86.62 322 LEU A N 1
ATOM 2525 C CA . LEU A 1 322 ? 7.671 -20.849 -38.560 1.00 86.62 322 LEU A CA 1
ATOM 2526 C C . LEU A 1 322 ? 6.974 -20.439 -39.864 1.00 86.62 322 LEU A C 1
ATOM 2528 O O . LEU A 1 322 ? 6.353 -21.279 -40.505 1.00 86.62 322 LEU A O 1
ATOM 2532 N N . GLU A 1 323 ? 7.096 -19.174 -40.272 1.00 88.38 323 GLU A N 1
ATOM 2533 C CA . GLU A 1 323 ? 6.591 -18.693 -41.563 1.00 88.38 323 GLU A CA 1
ATOM 2534 C C . GLU A 1 323 ? 7.233 -19.454 -42.729 1.00 88.38 323 GLU A C 1
ATOM 2536 O O . GLU A 1 323 ? 6.527 -19.896 -43.634 1.00 88.38 323 GLU A O 1
ATOM 2541 N N . GLN A 1 324 ? 8.546 -19.687 -42.662 1.00 90.94 324 GLN A N 1
ATOM 2542 C CA . GLN A 1 324 ? 9.282 -20.428 -43.685 1.00 90.94 324 GLN A CA 1
ATOM 2543 C C . GLN A 1 324 ? 8.867 -21.911 -43.747 1.00 90.94 324 GLN A C 1
ATOM 2545 O O . GLN A 1 324 ? 8.644 -22.443 -44.833 1.00 90.94 324 GLN A O 1
ATOM 2550 N N . ASP A 1 325 ? 8.676 -22.557 -42.591 1.00 92.06 325 ASP A N 1
ATOM 2551 C CA . ASP A 1 325 ? 8.190 -23.942 -42.511 1.00 92.06 325 ASP A CA 1
ATOM 2552 C C . ASP A 1 325 ? 6.742 -24.077 -43.044 1.00 92.06 325 ASP A C 1
ATOM 2554 O O . ASP A 1 325 ? 6.388 -25.095 -43.642 1.00 92.06 325 ASP A O 1
ATOM 2558 N N . ILE A 1 326 ? 5.892 -23.057 -42.854 1.00 92.75 326 ILE A N 1
ATOM 2559 C CA . ILE A 1 326 ? 4.521 -23.027 -43.398 1.00 92.75 326 ILE A CA 1
ATOM 2560 C C . ILE A 1 326 ? 4.537 -22.868 -44.924 1.00 92.75 326 ILE A C 1
ATOM 2562 O O . ILE A 1 326 ? 3.747 -23.521 -45.611 1.00 92.75 326 ILE A O 1
ATOM 2566 N N . GLU A 1 327 ? 5.420 -22.028 -45.465 1.00 91.62 327 GLU A N 1
ATOM 2567 C CA . GLU A 1 327 ? 5.541 -21.805 -46.910 1.00 91.62 327 GLU A CA 1
ATOM 2568 C C . GLU A 1 327 ? 6.005 -23.075 -47.649 1.00 91.62 327 GLU A C 1
ATOM 2570 O O . GLU A 1 327 ? 5.385 -23.472 -48.641 1.00 91.62 327 GLU A O 1
ATOM 2575 N N . ASP A 1 328 ? 6.999 -23.789 -47.110 1.00 91.44 328 ASP A N 1
ATOM 2576 C CA . ASP A 1 328 ? 7.455 -25.084 -47.643 1.00 91.44 328 ASP A CA 1
ATOM 2577 C C . ASP A 1 328 ? 6.350 -26.158 -47.597 1.00 91.44 328 ASP A C 1
ATOM 2579 O O . ASP A 1 328 ? 6.182 -26.952 -48.535 1.00 91.44 328 ASP A O 1
ATOM 2583 N N . LEU A 1 329 ? 5.541 -26.167 -46.531 1.00 91.94 329 LEU A N 1
ATOM 2584 C CA . LEU A 1 329 ? 4.419 -27.095 -46.406 1.00 91.94 329 LEU A CA 1
ATOM 2585 C C . LEU A 1 329 ? 3.345 -26.817 -47.470 1.00 91.94 329 LEU A C 1
ATOM 2587 O O . LEU A 1 329 ? 2.867 -27.742 -48.126 1.00 91.94 329 LEU A O 1
ATOM 2591 N N . MET A 1 330 ? 2.992 -25.546 -47.678 1.00 88.69 330 MET A N 1
ATOM 2592 C CA . MET A 1 330 ? 2.002 -25.134 -48.681 1.00 88.69 330 MET A CA 1
ATOM 2593 C C . MET A 1 330 ? 2.467 -25.441 -50.111 1.00 88.69 330 MET A C 1
ATOM 2595 O O . MET A 1 330 ? 1.652 -25.855 -50.934 1.00 88.69 330 MET A O 1
ATOM 2599 N N . SER A 1 331 ? 3.767 -25.307 -50.390 1.00 86.44 331 SER A N 1
ATOM 2600 C CA . SER A 1 331 ? 4.375 -25.700 -51.669 1.00 86.44 331 SER A CA 1
ATOM 2601 C C . SER A 1 331 ? 4.244 -27.206 -51.931 1.00 86.44 331 SER A C 1
ATOM 2603 O O . SER A 1 331 ? 3.886 -27.627 -53.031 1.00 86.44 331 SER A O 1
ATOM 2605 N N . THR A 1 332 ? 4.423 -28.032 -50.896 1.00 86.94 332 THR A N 1
ATOM 2606 C CA . THR A 1 332 ? 4.313 -29.497 -51.009 1.00 86.94 332 THR A CA 1
ATOM 2607 C C . THR A 1 332 ? 2.899 -29.949 -51.402 1.00 86.94 332 THR A C 1
ATOM 2609 O O . THR A 1 332 ? 2.748 -30.881 -52.189 1.00 86.94 332 THR A O 1
ATOM 2612 N N . PHE A 1 333 ? 1.852 -29.271 -50.919 1.00 81.81 333 PHE A N 1
ATOM 2613 C CA . PHE A 1 333 ? 0.459 -29.624 -51.229 1.00 81.81 333 PHE A CA 1
ATOM 2614 C C . PHE A 1 333 ? -0.038 -29.140 -52.603 1.00 81.81 333 PHE A C 1
ATOM 2616 O O . PHE A 1 333 ? -1.090 -29.590 -53.051 1.00 81.81 333 PHE A O 1
ATOM 2623 N N . GLN A 1 334 ? 0.684 -28.250 -53.292 1.00 74.19 334 GLN A N 1
ATOM 2624 C CA . GLN A 1 334 ? 0.282 -27.759 -54.620 1.00 74.19 334 GLN A CA 1
ATOM 2625 C C . GLN A 1 334 ? 0.716 -28.674 -55.778 1.00 74.19 334 GLN A C 1
ATOM 2627 O O . GLN A 1 334 ? 0.295 -28.454 -56.909 1.00 74.19 334 GLN A O 1
ATOM 2632 N N . ILE A 1 335 ? 1.519 -29.710 -55.515 1.00 71.62 335 ILE A N 1
ATOM 2633 C CA . ILE A 1 335 ? 2.124 -30.553 -56.561 1.00 71.62 335 ILE A CA 1
ATOM 2634 C C . ILE A 1 335 ? 1.215 -31.728 -56.995 1.00 71.62 335 ILE A C 1
ATOM 2636 O O . ILE A 1 335 ? 1.478 -32.352 -58.016 1.00 71.62 335 ILE A O 1
ATOM 2640 N N . GLU A 1 336 ? 0.106 -32.014 -56.301 1.00 59.41 336 GLU A N 1
ATOM 2641 C CA . GLU A 1 336 ? -0.748 -33.192 -56.588 1.00 59.41 336 GLU A CA 1
ATOM 2642 C C . GLU A 1 336 ? -2.089 -32.891 -57.295 1.00 59.41 336 GLU A C 1
ATOM 2644 O O . GLU A 1 336 ? -3.007 -33.709 -57.258 1.00 59.41 336 GLU A O 1
ATOM 2649 N N . ILE A 1 337 ? -2.230 -31.745 -57.969 1.00 60.19 337 ILE A N 1
ATOM 2650 C CA . ILE A 1 337 ? -3.403 -31.462 -58.818 1.00 60.19 337 ILE A CA 1
ATOM 2651 C C . ILE A 1 337 ? -2.960 -31.364 -60.281 1.00 60.19 337 ILE A C 1
ATOM 2653 O O . ILE A 1 337 ? -2.969 -30.284 -60.867 1.00 60.19 337 ILE A O 1
ATOM 2657 N N . GLU A 1 338 ? -2.567 -32.493 -60.868 1.00 54.78 338 GLU A N 1
ATOM 2658 C CA . GLU A 1 338 ? -2.502 -32.662 -62.328 1.00 54.78 338 GLU A CA 1
ATOM 2659 C C . GLU A 1 338 ? -2.921 -34.073 -62.754 1.00 54.78 338 GLU A C 1
ATOM 2661 O O . GLU A 1 338 ? -2.481 -35.053 -62.106 1.00 54.78 338 GLU A O 1
#

pLDDT: mean 75.53, std 22.89, range [32.16, 98.69]